Protein AF-A0A3B9MN05-F1 (afdb_monomer)

Radius of gyration: 18.75 Å; Cα contacts (8 Å, |Δi|>4): 498; chains: 1; bounding box: 54×46×53 Å

Secondary structure (DSSP, 8-state):
----------------SSHHHHHHHHHHHHHHHHHHHHHTT----HHHHHHHHHHHHHHH-TTTEEEEE--GGG-SSSS--SEEEEEEETTTTEEEEEEEEEEEEETTTTEETTSS-TTHHHHHHHHHHHHHHHTT-EEEEEEE----TTSPPPP---SSS-TT-GGGGGEEEEEHHHHHTS-GGGTTBHHHHHTT-EETTHHHH--TTS-TT--HHHHHHHHHHHTS---GGG---BSS--HHHHHHHHHHTS-SS---PPP-SPPTTSPTT--EEEEEE------

Structure (mmCIF, N/CA/C/O backbone):
data_AF-A0A3B9MN05-F1
#
_entry.id   AF-A0A3B9MN05-F1
#
loop_
_atom_site.group_PDB
_atom_site.id
_atom_site.type_symbol
_atom_site.label_atom_id
_atom_site.label_alt_id
_atom_site.label_comp_id
_atom_site.label_asym_id
_atom_site.label_entity_id
_atom_site.label_seq_id
_atom_site.pdbx_PDB_ins_code
_atom_site.Cartn_x
_atom_site.Cartn_y
_atom_site.Cartn_z
_atom_site.occupancy
_atom_site.B_iso_or_equiv
_atom_site.auth_seq_id
_atom_site.auth_comp_id
_atom_site.auth_asym_id
_atom_site.auth_atom_id
_atom_site.pdbx_PDB_model_num
ATOM 1 N N . MET A 1 1 ? -34.722 -29.926 -3.449 1.00 40.53 1 MET A N 1
ATOM 2 C CA . MET A 1 1 ? -33.592 -29.177 -2.863 1.00 40.53 1 MET A CA 1
ATOM 3 C C . MET A 1 1 ? -32.866 -28.488 -4.010 1.00 40.53 1 MET A C 1
ATOM 5 O O . MET A 1 1 ? -32.072 -29.116 -4.692 1.00 40.53 1 MET A O 1
ATOM 9 N N . GLN A 1 2 ? -33.273 -27.259 -4.329 1.00 29.80 2 GLN A N 1
ATOM 10 C CA . GLN A 1 2 ? -32.679 -26.463 -5.405 1.00 29.80 2 GLN A CA 1
ATOM 11 C C . GLN A 1 2 ? -31.396 -25.831 -4.864 1.00 29.80 2 GLN A C 1
ATOM 13 O O . GLN A 1 2 ? -31.443 -25.072 -3.898 1.00 29.80 2 GLN A O 1
ATOM 18 N N . ILE A 1 3 ? -30.258 -26.187 -5.453 1.00 34.00 3 ILE A N 1
ATOM 19 C CA . ILE A 1 3 ? -28.979 -25.536 -5.180 1.00 34.00 3 ILE A CA 1
ATOM 20 C C . ILE A 1 3 ? -29.061 -24.159 -5.839 1.00 34.00 3 ILE A C 1
ATOM 22 O O . ILE A 1 3 ? -29.002 -24.042 -7.061 1.00 34.00 3 ILE A O 1
ATOM 26 N N . LEU A 1 4 ? -29.272 -23.124 -5.027 1.00 31.23 4 LEU A N 1
ATOM 27 C CA . LEU A 1 4 ? -29.138 -21.739 -5.456 1.00 31.23 4 LEU A CA 1
ATOM 28 C C . LEU A 1 4 ? -27.656 -21.493 -5.748 1.00 31.23 4 LEU A C 1
ATOM 30 O O . LEU A 1 4 ? -26.854 -21.307 -4.837 1.00 31.23 4 LEU A O 1
ATOM 34 N N . THR A 1 5 ? -27.282 -21.511 -7.024 1.00 35.31 5 THR A N 1
ATOM 35 C CA . THR A 1 5 ? -26.003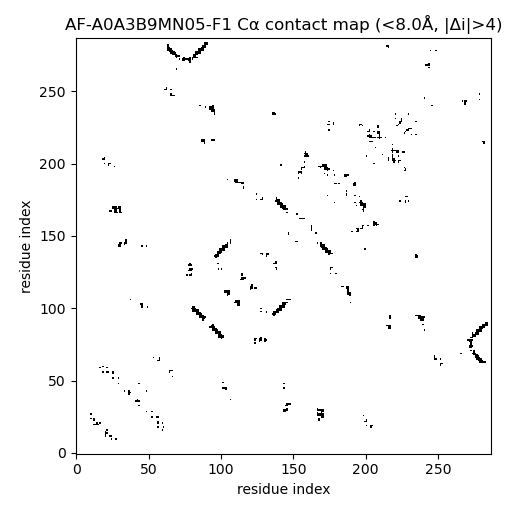 -20.970 -7.482 1.00 35.31 5 THR A CA 1
ATOM 36 C C . THR A 1 5 ? -26.069 -19.452 -7.342 1.00 35.31 5 THR A C 1
ATOM 38 O O . THR A 1 5 ? -26.521 -18.755 -8.250 1.00 35.31 5 THR A O 1
ATOM 41 N N . SER A 1 6 ? -25.679 -18.924 -6.181 1.00 31.33 6 SER A N 1
ATOM 42 C CA . SER A 1 6 ? -25.471 -17.489 -6.017 1.00 31.33 6 SER A CA 1
ATOM 43 C C . SER A 1 6 ? -24.196 -17.105 -6.763 1.00 31.33 6 SER A C 1
ATOM 45 O O . SER A 1 6 ? -23.087 -17.285 -6.261 1.00 31.33 6 SER A O 1
ATOM 47 N N . SER A 1 7 ? -24.345 -16.595 -7.981 1.00 34.72 7 SER A N 1
ATOM 48 C CA . SER A 1 7 ? -23.307 -15.797 -8.621 1.00 34.72 7 SER A CA 1
ATOM 49 C C . SER A 1 7 ? -23.055 -14.574 -7.738 1.00 34.72 7 SER A C 1
ATOM 51 O O . SER A 1 7 ? -23.890 -13.667 -7.686 1.00 34.72 7 SER A O 1
ATOM 53 N N . SER A 1 8 ? -21.940 -14.566 -7.006 1.00 36.66 8 SER A N 1
ATOM 54 C CA . SER A 1 8 ? -21.434 -13.344 -6.379 1.00 36.66 8 SER A CA 1
ATOM 55 C C . SER A 1 8 ? -21.342 -12.258 -7.453 1.00 36.66 8 SER A C 1
ATOM 57 O O . SER A 1 8 ? -20.866 -12.558 -8.550 1.00 36.66 8 SER A O 1
ATOM 59 N N . PRO A 1 9 ? -21.785 -11.019 -7.187 1.00 34.94 9 PRO A N 1
ATOM 60 C CA . PRO A 1 9 ? -21.591 -9.928 -8.122 1.00 34.94 9 PRO A CA 1
ATOM 61 C C . PRO A 1 9 ? -20.091 -9.634 -8.167 1.00 34.94 9 PRO A C 1
ATOM 63 O O . PRO A 1 9 ? -19.551 -8.927 -7.320 1.00 34.94 9 PRO A O 1
ATOM 66 N N . THR A 1 10 ? -19.390 -10.223 -9.130 1.00 43.66 10 THR A N 1
ATOM 67 C CA . THR A 1 10 ? -18.069 -9.757 -9.524 1.00 43.66 10 THR A CA 1
ATOM 68 C C . THR A 1 10 ? -18.260 -8.337 -10.033 1.00 43.66 10 THR A C 1
ATOM 70 O O . THR A 1 10 ? -18.885 -8.113 -11.070 1.00 43.66 10 THR A O 1
ATOM 73 N N . ILE A 1 11 ? -17.765 -7.356 -9.277 1.00 54.28 11 ILE A N 1
ATOM 74 C CA . ILE A 1 11 ? -17.611 -5.999 -9.792 1.00 54.28 11 ILE A CA 1
ATOM 75 C C . ILE A 1 11 ? -16.632 -6.121 -10.956 1.00 54.28 11 ILE A C 1
ATOM 77 O O . ILE A 1 11 ? -15.431 -6.293 -10.761 1.00 54.28 11 ILE A O 1
ATOM 81 N N . GLY A 1 12 ? -17.178 -6.130 -12.171 1.00 47.09 12 GLY A N 1
ATOM 82 C CA . GLY A 1 12 ? -16.436 -6.279 -13.412 1.00 47.09 12 GLY A CA 1
ATOM 83 C C . GLY A 1 12 ? -15.641 -5.019 -13.712 1.00 47.09 12 GLY A C 1
ATOM 84 O O . GLY A 1 12 ? -15.989 -4.250 -14.604 1.00 47.09 12 GLY A O 1
ATOM 85 N N . PHE A 1 13 ? -14.560 -4.787 -12.974 1.00 58.94 13 PHE A N 1
ATOM 86 C CA . PHE A 1 13 ? -13.443 -4.057 -13.548 1.00 58.94 13 PHE A CA 1
ATOM 87 C C . PHE A 1 13 ? -12.867 -4.991 -14.608 1.00 58.94 13 PHE A C 1
ATOM 89 O O . PHE A 1 13 ? -12.525 -6.115 -14.268 1.00 58.94 13 PHE A O 1
ATOM 96 N N . GLY A 1 14 ? -12.858 -4.594 -15.884 1.00 56.28 14 GLY A N 1
ATOM 97 C CA . GLY A 1 14 ? -12.333 -5.453 -16.949 1.00 56.28 14 GLY A CA 1
ATOM 98 C C . GLY A 1 14 ? -10.976 -6.035 -16.545 1.00 56.28 14 GLY A C 1
ATOM 99 O O . GLY A 1 14 ? -10.048 -5.272 -16.277 1.00 56.28 14 GLY A O 1
ATOM 100 N N . ASP A 1 15 ? -10.904 -7.362 -16.428 1.00 67.12 15 ASP A N 1
ATOM 101 C CA . ASP A 1 15 ? -9.675 -8.063 -16.076 1.00 67.12 15 ASP A CA 1
ATOM 102 C C . ASP A 1 15 ? -8.817 -8.149 -17.337 1.00 67.12 15 ASP A C 1
ATOM 104 O O . ASP A 1 15 ? -9.009 -9.007 -18.197 1.00 67.12 15 ASP A O 1
ATOM 108 N N . ASP A 1 16 ? -7.915 -7.184 -17.483 1.00 78.50 16 ASP A N 1
ATOM 109 C CA . ASP A 1 16 ? -6.911 -7.164 -18.543 1.00 78.50 16 ASP A CA 1
ATOM 110 C C . ASP A 1 16 ? -5.646 -7.953 -18.156 1.00 78.50 16 ASP A C 1
ATOM 112 O O . ASP A 1 16 ? -4.632 -7.877 -18.851 1.00 78.50 16 ASP A O 1
ATOM 116 N N . GLY A 1 17 ? -5.689 -8.699 -17.043 1.00 83.44 17 GLY A N 1
ATOM 117 C CA . GLY A 1 17 ? -4.565 -9.464 -16.518 1.00 83.44 17 GLY A CA 1
ATOM 118 C C . GLY A 1 17 ? -3.414 -8.602 -16.004 1.00 83.44 17 GLY A C 1
ATOM 119 O O . GLY A 1 17 ? -2.333 -9.129 -15.755 1.00 83.44 17 GLY A O 1
ATOM 120 N N . THR A 1 18 ? -3.591 -7.285 -15.849 1.00 91.38 18 THR A N 1
ATOM 121 C CA . THR A 1 18 ? -2.523 -6.395 -15.379 1.00 91.38 18 THR A CA 1
ATOM 122 C C . THR A 1 18 ? -2.453 -6.327 -13.854 1.00 91.38 18 THR A C 1
ATOM 124 O O . THR A 1 18 ? -3.415 -6.578 -13.123 1.00 91.38 18 THR A O 1
ATOM 127 N N . LEU A 1 19 ? -1.299 -5.912 -13.322 1.00 92.56 19 LEU A N 1
ATOM 128 C CA . LEU A 1 19 ? -1.184 -5.631 -11.888 1.00 92.56 19 LEU A CA 1
ATOM 129 C C . LEU A 1 19 ? -2.154 -4.519 -11.449 1.00 92.56 19 LEU A C 1
ATOM 131 O O . LEU A 1 19 ? -2.660 -4.532 -10.328 1.00 92.56 19 LEU A O 1
ATOM 135 N N . CYS A 1 20 ? -2.453 -3.576 -12.344 1.00 92.88 20 CYS A N 1
ATOM 136 C CA . CYS A 1 20 ? -3.416 -2.513 -12.091 1.00 92.88 20 CYS A CA 1
ATOM 137 C C . CYS A 1 20 ? -4.836 -3.054 -11.877 1.00 92.88 20 CYS A C 1
ATOM 139 O O . CYS A 1 20 ? -5.467 -2.685 -10.881 1.00 92.88 20 CYS A O 1
ATOM 141 N N . SER A 1 21 ? -5.333 -3.923 -12.772 1.00 92.56 21 SER A N 1
ATOM 142 C CA . SER A 1 21 ? -6.656 -4.549 -12.616 1.00 92.56 21 SER A CA 1
ATOM 143 C C . SER A 1 21 ? -6.713 -5.364 -11.330 1.00 92.56 21 SER A C 1
ATOM 145 O O . SER A 1 21 ? -7.634 -5.200 -10.535 1.00 92.56 21 SER A O 1
ATOM 147 N N . THR A 1 22 ? -5.658 -6.130 -11.043 1.00 95.31 22 THR A N 1
ATOM 148 C CA . THR A 1 22 ? -5.598 -6.974 -9.847 1.00 95.31 22 THR A CA 1
ATOM 149 C C . THR A 1 22 ? -5.622 -6.160 -8.554 1.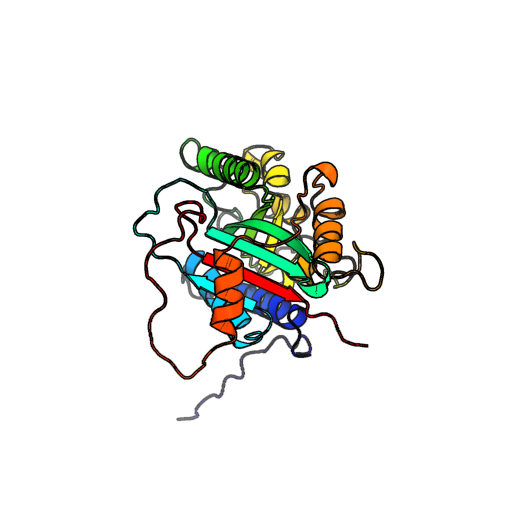00 95.31 22 THR A C 1
ATOM 151 O O . THR A 1 22 ? -6.390 -6.488 -7.654 1.00 95.31 22 THR A O 1
ATOM 154 N N . LEU A 1 23 ? -4.865 -5.062 -8.452 1.00 96.12 23 LEU A N 1
ATOM 155 C CA . LEU A 1 23 ? -4.940 -4.182 -7.279 1.00 96.12 23 LEU A CA 1
ATOM 156 C C . LEU A 1 23 ? -6.323 -3.521 -7.153 1.00 96.12 23 LEU A C 1
ATOM 158 O O . LEU A 1 23 ? -6.842 -3.375 -6.046 1.00 96.12 23 LEU A O 1
ATOM 162 N N . ARG A 1 24 ? -6.956 -3.124 -8.262 1.00 95.19 24 ARG A N 1
ATOM 163 C CA . ARG A 1 24 ? -8.324 -2.576 -8.235 1.00 95.19 24 ARG A CA 1
ATOM 164 C C . ARG A 1 24 ? -9.346 -3.599 -7.742 1.00 95.19 24 ARG A C 1
ATOM 166 O O . ARG A 1 24 ? -10.183 -3.255 -6.911 1.00 95.19 24 ARG A O 1
ATOM 173 N N . GLU A 1 25 ? -9.255 -4.838 -8.208 1.00 95.44 25 GLU A N 1
ATOM 174 C CA . GLU A 1 25 ? -10.111 -5.932 -7.751 1.00 95.44 25 GLU A CA 1
ATOM 175 C C . GLU A 1 25 ? -9.895 -6.242 -6.275 1.00 95.44 25 GLU A C 1
ATOM 177 O O . GLU A 1 25 ? -10.862 -6.268 -5.527 1.00 95.44 25 GLU A O 1
ATOM 182 N N . CYS A 1 26 ? -8.647 -6.385 -5.824 1.00 97.31 26 CYS A N 1
ATOM 183 C CA . CYS A 1 26 ? -8.340 -6.595 -4.410 1.00 97.31 26 CYS A CA 1
ATOM 184 C C . CYS A 1 26 ? -8.896 -5.459 -3.522 1.00 97.31 26 CYS A C 1
ATOM 186 O O . CYS A 1 26 ? -9.403 -5.722 -2.430 1.00 97.31 26 CYS A O 1
ATOM 188 N N . ALA A 1 27 ? -8.886 -4.205 -3.999 1.00 96.94 27 ALA A N 1
ATOM 189 C CA . ALA A 1 27 ? -9.538 -3.100 -3.294 1.00 96.94 27 ALA A CA 1
ATOM 190 C C . ALA A 1 27 ? -11.060 -3.297 -3.198 1.00 96.94 27 ALA A C 1
ATOM 192 O O . ALA A 1 27 ? -11.607 -3.224 -2.099 1.00 96.94 27 ALA A O 1
ATOM 193 N N . ALA A 1 28 ? -11.741 -3.602 -4.305 1.00 95.88 28 ALA A N 1
ATOM 194 C CA . ALA A 1 28 ? -13.186 -3.831 -4.264 1.00 95.88 28 ALA A CA 1
ATOM 195 C C . ALA A 1 28 ? -13.589 -5.077 -3.476 1.00 95.88 28 ALA A C 1
ATOM 197 O O . ALA A 1 28 ? -14.604 -5.070 -2.787 1.00 95.88 28 ALA A O 1
ATOM 198 N N . GLU A 1 29 ? -12.797 -6.138 -3.524 1.00 96.75 29 GLU A N 1
ATOM 199 C CA . GLU A 1 29 ? -13.046 -7.337 -2.732 1.00 96.75 29 GLU A CA 1
ATOM 200 C C . GLU A 1 29 ? -12.840 -7.076 -1.247 1.00 96.75 29 GLU A C 1
ATOM 202 O O . GLU A 1 29 ? -13.658 -7.511 -0.443 1.00 96.75 29 GLU A O 1
ATOM 207 N N . THR A 1 30 ? -11.813 -6.304 -0.880 1.00 97.81 30 THR A N 1
ATOM 208 C CA . THR A 1 30 ? -11.636 -5.831 0.498 1.00 97.81 30 THR A CA 1
ATOM 209 C C . THR A 1 30 ? -12.862 -5.044 0.953 1.00 97.81 30 THR A C 1
ATOM 211 O O . THR A 1 30 ? -13.385 -5.283 2.040 1.00 97.81 30 THR A O 1
ATOM 214 N N . TRP A 1 31 ? -13.365 -4.146 0.108 1.00 96.00 31 TRP A N 1
ATOM 215 C CA . TRP A 1 31 ? -14.570 -3.382 0.398 1.00 96.00 31 TRP A CA 1
ATOM 216 C C . TRP A 1 31 ? -15.792 -4.284 0.641 1.00 96.00 31 TRP A C 1
ATOM 218 O O . TRP A 1 31 ? -16.447 -4.167 1.678 1.00 96.00 31 TRP A O 1
ATOM 228 N N . ILE A 1 32 ? -16.077 -5.213 -0.279 1.00 95.75 32 ILE A N 1
ATOM 229 C CA . ILE A 1 32 ? -17.212 -6.150 -0.192 1.00 95.75 32 ILE A CA 1
ATOM 230 C C . ILE A 1 32 ? -17.077 -7.075 1.023 1.00 95.75 32 ILE A C 1
ATOM 232 O O . ILE A 1 32 ? -18.068 -7.375 1.696 1.00 95.75 32 ILE A O 1
ATOM 236 N N . LEU A 1 33 ? -15.858 -7.531 1.316 1.00 96.81 33 LEU A N 1
ATOM 237 C CA . LEU A 1 33 ? -15.552 -8.360 2.477 1.00 96.81 33 LEU A CA 1
ATOM 238 C C . LEU A 1 33 ? -15.900 -7.619 3.764 1.00 96.81 33 LEU A C 1
ATOM 240 O O . LEU A 1 33 ? -16.611 -8.166 4.604 1.00 96.81 33 LEU A O 1
ATOM 244 N N . LEU A 1 34 ? -15.436 -6.376 3.908 1.00 95.75 34 LEU A N 1
ATOM 245 C CA . LEU A 1 34 ? -15.694 -5.571 5.099 1.00 95.75 34 LEU A CA 1
ATOM 246 C C . LEU A 1 34 ? -17.172 -5.192 5.232 1.00 95.75 34 LEU A C 1
ATOM 248 O O . LEU A 1 34 ? -17.704 -5.240 6.342 1.00 95.75 34 LEU A O 1
ATOM 252 N N . GLU A 1 35 ? -17.855 -4.888 4.126 1.00 94.88 35 GLU A N 1
ATOM 253 C CA . GLU A 1 35 ? -19.308 -4.691 4.106 1.00 94.88 35 GLU A CA 1
ATOM 254 C C . GLU A 1 35 ? -20.045 -5.923 4.629 1.00 94.88 35 GLU A C 1
ATOM 256 O O . GLU A 1 35 ? -20.861 -5.850 5.552 1.00 94.88 35 GLU A O 1
ATOM 261 N N . THR A 1 36 ? -19.751 -7.070 4.020 1.00 95.38 36 THR A N 1
ATOM 262 C CA . THR A 1 36 ? -20.435 -8.326 4.304 1.00 95.38 36 THR A CA 1
ATOM 263 C C . THR A 1 36 ? -20.185 -8.748 5.740 1.00 95.38 36 THR A C 1
ATOM 265 O O . THR A 1 36 ? -21.142 -9.063 6.444 1.00 95.38 36 THR A O 1
ATOM 268 N N . ALA A 1 37 ? -18.928 -8.695 6.184 1.00 94.75 37 ALA A N 1
ATOM 269 C CA . ALA A 1 37 ? -18.525 -9.009 7.546 1.00 94.75 37 ALA A CA 1
ATOM 270 C C . ALA A 1 37 ? -19.239 -8.114 8.569 1.00 94.75 37 ALA A C 1
ATOM 272 O O . ALA A 1 37 ? -19.820 -8.628 9.522 1.00 94.75 37 ALA A O 1
ATOM 273 N N . THR A 1 38 ? -19.300 -6.802 8.314 1.00 92.75 38 THR A N 1
ATOM 274 C CA . THR A 1 38 ? -20.045 -5.850 9.156 1.00 92.75 38 THR A CA 1
ATOM 275 C C . THR A 1 38 ? -21.524 -6.230 9.247 1.00 92.75 38 THR A C 1
ATOM 277 O O . THR A 1 38 ? -22.076 -6.302 10.342 1.00 92.75 38 THR A O 1
ATOM 280 N N . ARG A 1 39 ? -22.170 -6.532 8.112 1.00 92.88 39 ARG A N 1
ATOM 281 C CA . ARG A 1 39 ? -23.598 -6.890 8.058 1.00 92.88 39 ARG A CA 1
ATOM 282 C C . ARG A 1 39 ? -23.936 -8.158 8.847 1.00 92.88 39 ARG A C 1
ATOM 284 O O . ARG A 1 39 ? -25.045 -8.261 9.361 1.00 92.88 39 ARG A O 1
ATOM 291 N N . ILE A 1 40 ? -23.011 -9.115 8.926 1.00 95.62 40 ILE A N 1
ATOM 292 C CA . ILE A 1 40 ? -23.211 -10.392 9.634 1.00 95.62 40 ILE A CA 1
ATOM 293 C C . ILE A 1 40 ? -22.550 -10.433 11.020 1.00 95.62 40 ILE A C 1
ATOM 295 O O . ILE A 1 40 ? -22.561 -11.479 11.662 1.00 95.62 40 ILE A O 1
ATOM 299 N N . GLY A 1 41 ? -21.977 -9.319 11.489 1.00 92.88 41 GLY A N 1
ATOM 300 C CA . GLY A 1 41 ? -21.367 -9.217 12.817 1.00 92.88 41 GLY A CA 1
ATOM 301 C C . GLY A 1 41 ? -20.031 -9.955 12.977 1.00 92.88 41 GLY A C 1
ATOM 302 O O . GLY A 1 41 ? -19.697 -10.365 14.085 1.00 92.88 41 GLY A O 1
ATOM 303 N N . ILE A 1 42 ? -19.267 -10.141 11.895 1.00 94.25 42 ILE A N 1
ATOM 304 C CA . ILE A 1 42 ? -17.920 -10.730 11.932 1.00 94.25 42 ILE A CA 1
ATOM 305 C C . ILE A 1 42 ? -16.861 -9.624 11.888 1.00 94.25 42 ILE A C 1
ATOM 307 O O . ILE A 1 42 ? -16.865 -8.773 11.000 1.00 94.25 42 ILE A O 1
ATOM 311 N N . ASP A 1 43 ? -15.900 -9.676 12.812 1.00 90.75 43 ASP A N 1
ATOM 312 C CA . ASP A 1 43 ? -14.762 -8.755 12.846 1.00 90.75 43 ASP A CA 1
ATOM 313 C C . ASP A 1 43 ? -13.552 -9.339 12.093 1.00 90.75 43 ASP A C 1
ATOM 315 O O . ASP A 1 43 ? -12.753 -10.092 12.647 1.00 90.75 43 ASP A O 1
ATOM 319 N N . VAL A 1 44 ? -13.411 -9.015 10.802 1.00 94.50 44 VAL A N 1
ATOM 320 C CA . VAL A 1 44 ? -12.263 -9.462 9.983 1.00 94.50 44 VAL A CA 1
ATOM 321 C C . VAL A 1 44 ? -11.005 -8.672 10.352 1.00 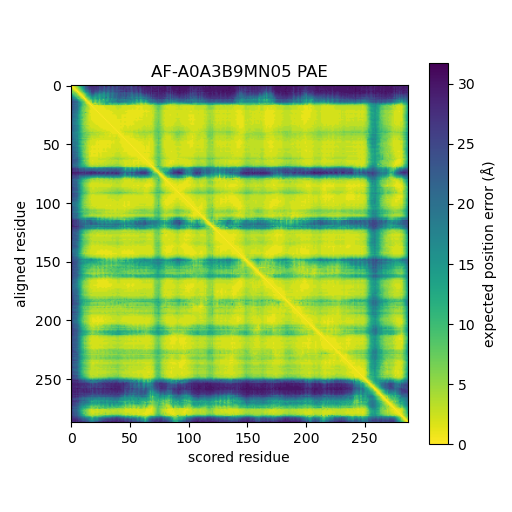94.50 44 VAL A C 1
ATOM 323 O O . VAL A 1 44 ? -10.997 -7.445 10.257 1.00 94.50 44 VAL A O 1
ATOM 326 N N . GLY A 1 45 ? -9.924 -9.344 10.750 1.00 92.94 45 GLY A N 1
ATOM 327 C CA . GLY A 1 45 ? -8.678 -8.691 11.169 1.00 92.94 45 GLY A CA 1
ATOM 328 C C . GLY A 1 45 ? -7.905 -7.995 10.036 1.00 92.94 45 GLY A C 1
ATOM 329 O O . GLY A 1 45 ? -7.987 -8.390 8.875 1.00 92.94 45 GLY A O 1
ATOM 330 N N . GLU A 1 46 ? -7.099 -6.985 10.392 1.00 92.88 46 GLU A N 1
ATOM 331 C CA . GLU A 1 46 ? -6.182 -6.269 9.477 1.00 92.88 46 GLU A CA 1
ATOM 332 C C . GLU A 1 46 ? -5.216 -7.230 8.761 1.00 92.88 46 GLU A C 1
ATOM 334 O O . GLU A 1 46 ? -4.992 -7.128 7.554 1.00 92.88 46 GLU A O 1
ATOM 339 N N . GLU A 1 47 ? -4.689 -8.206 9.499 1.00 91.62 47 GLU A N 1
ATOM 340 C CA . GLU A 1 47 ? -3.778 -9.232 8.984 1.00 91.62 47 GLU A CA 1
ATOM 341 C C . GLU A 1 47 ? -4.460 -10.137 7.959 1.00 91.62 47 GLU A C 1
ATOM 343 O O . GLU A 1 47 ? -3.883 -10.424 6.917 1.00 91.62 47 GLU A O 1
ATOM 348 N N . THR A 1 48 ? -5.714 -10.525 8.208 1.00 95.06 48 THR A N 1
ATOM 349 C CA . THR A 1 48 ? -6.494 -11.365 7.292 1.00 95.06 48 THR A CA 1
ATOM 350 C C . THR A 1 48 ? -6.726 -10.668 5.957 1.00 95.06 48 THR A C 1
ATOM 352 O O . THR A 1 48 ? -6.517 -11.274 4.911 1.00 95.06 48 THR A O 1
ATOM 355 N N . VAL A 1 49 ? -7.122 -9.391 5.974 1.00 96.94 49 VAL A N 1
ATOM 356 C CA . VAL A 1 49 ? -7.293 -8.608 4.736 1.00 96.94 49 VAL A CA 1
ATOM 357 C C . VAL A 1 49 ? -5.973 -8.524 3.969 1.00 96.94 49 VAL A C 1
ATOM 359 O O . VAL A 1 49 ? -5.944 -8.703 2.752 1.00 96.94 49 VAL A O 1
ATOM 362 N N . THR A 1 50 ? -4.872 -8.306 4.690 1.00 95.19 50 THR A N 1
ATOM 363 C CA . THR A 1 50 ? -3.528 -8.239 4.105 1.00 95.19 50 THR A CA 1
ATOM 364 C C . THR A 1 50 ? -3.145 -9.573 3.459 1.00 95.19 50 THR A C 1
ATOM 366 O O . THR A 1 50 ? -2.755 -9.587 2.295 1.00 95.19 50 THR A O 1
ATOM 369 N N . ASP A 1 51 ? -3.329 -10.697 4.156 1.00 94.44 51 ASP A N 1
ATOM 370 C CA . ASP A 1 51 ? -3.043 -12.042 3.641 1.00 94.44 51 ASP A CA 1
ATOM 371 C C . ASP A 1 51 ? -3.840 -12.355 2.368 1.00 94.44 51 ASP A C 1
ATOM 373 O O . ASP A 1 51 ? -3.259 -12.795 1.375 1.00 94.44 51 ASP A O 1
ATOM 377 N N . LEU A 1 52 ? -5.149 -12.081 2.362 1.00 96.62 52 LEU A N 1
ATOM 378 C CA . LEU A 1 52 ? -6.010 -12.314 1.196 1.00 96.62 52 LEU A CA 1
ATOM 379 C C . LEU A 1 52 ? -5.532 -11.525 -0.028 1.00 96.62 52 LEU A C 1
ATOM 381 O O . LEU A 1 52 ? -5.423 -12.073 -1.128 1.00 96.62 52 LEU A O 1
ATOM 385 N N . ASN A 1 53 ? -5.196 -10.253 0.180 1.00 97.44 53 ASN A N 1
ATOM 386 C CA . ASN A 1 53 ? -4.687 -9.377 -0.863 1.00 97.44 53 ASN A CA 1
ATOM 387 C C . ASN A 1 53 ? -3.341 -9.864 -1.414 1.00 97.44 53 ASN A C 1
ATOM 389 O O . ASN A 1 53 ? -3.196 -10.033 -2.625 1.00 97.44 53 ASN A O 1
ATOM 393 N N . LEU A 1 54 ? -2.365 -10.132 -0.543 1.00 94.50 54 LEU A N 1
ATOM 394 C CA . LEU A 1 54 ? -1.026 -10.559 -0.950 1.00 94.50 54 LEU A CA 1
ATOM 395 C C . LEU A 1 54 ? -1.060 -11.903 -1.694 1.00 94.50 54 LEU A C 1
ATOM 397 O O . LEU A 1 54 ? -0.464 -12.020 -2.766 1.00 94.50 54 LEU A O 1
ATOM 401 N N . VAL A 1 55 ? -1.809 -12.890 -1.189 1.00 93.06 55 VAL A N 1
ATOM 402 C CA . VAL A 1 55 ? -1.967 -14.196 -1.851 1.00 93.06 55 VAL A CA 1
ATOM 403 C C . VAL A 1 55 ? -2.526 -14.028 -3.261 1.00 93.06 55 VAL A C 1
ATOM 405 O O . VAL A 1 55 ? -1.981 -14.596 -4.209 1.00 93.06 55 VAL A O 1
ATOM 408 N N . ARG A 1 56 ? -3.576 -13.217 -3.427 1.00 95.00 56 ARG A N 1
ATOM 409 C CA . ARG A 1 56 ? -4.190 -12.998 -4.740 1.00 95.00 56 ARG A CA 1
ATOM 410 C C . ARG A 1 56 ? -3.250 -12.299 -5.715 1.00 95.00 56 ARG A C 1
ATOM 412 O O . ARG A 1 56 ? -3.167 -12.712 -6.872 1.00 95.00 56 ARG A O 1
ATOM 419 N N . ILE A 1 57 ? -2.539 -11.268 -5.260 1.00 95.12 57 ILE A N 1
ATOM 420 C CA . ILE A 1 57 ? -1.593 -10.536 -6.107 1.00 95.12 57 ILE A CA 1
ATOM 421 C C . ILE A 1 57 ? -0.478 -11.477 -6.582 1.00 95.12 57 ILE A C 1
ATOM 423 O O . ILE A 1 57 ? -0.220 -11.540 -7.782 1.00 95.12 57 ILE A O 1
ATOM 427 N N . GLN A 1 58 ? 0.134 -12.252 -5.680 1.00 92.06 58 GLN A N 1
ATOM 428 C CA . GLN A 1 58 ? 1.184 -13.216 -6.036 1.00 92.06 58 GLN A CA 1
ATOM 429 C C . GLN A 1 58 ? 0.680 -14.295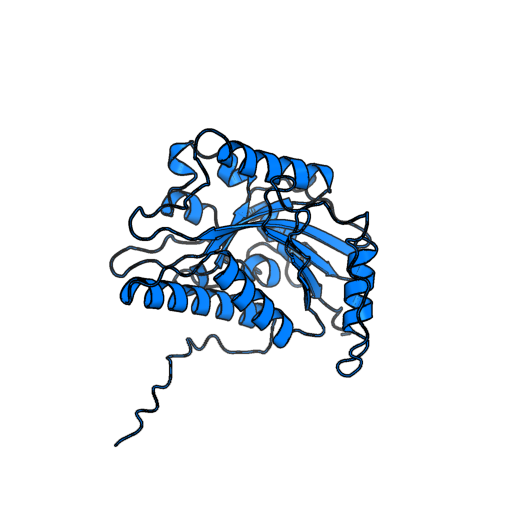 -6.999 1.00 92.06 58 GLN A C 1
ATOM 431 O O . GLN A 1 58 ? 1.378 -14.642 -7.948 1.00 92.06 58 GLN A O 1
ATOM 436 N N . ALA A 1 59 ? -0.520 -14.831 -6.758 1.00 91.94 59 ALA A N 1
ATOM 437 C CA . ALA A 1 59 ? -1.092 -15.892 -7.583 1.00 91.94 59 ALA A CA 1
ATOM 438 C C . ALA A 1 59 ? -1.347 -15.440 -9.028 1.00 91.94 59 ALA A C 1
ATOM 440 O O . ALA A 1 59 ? -1.215 -16.239 -9.952 1.00 91.94 59 ALA A O 1
ATOM 441 N N . ARG A 1 60 ? -1.701 -14.165 -9.231 1.00 93.44 60 ARG A N 1
ATOM 442 C CA . ARG A 1 60 ? -1.973 -13.602 -10.562 1.00 93.44 60 ARG A CA 1
ATOM 443 C C . ARG A 1 60 ? -0.748 -13.034 -11.264 1.00 93.44 60 ARG A C 1
ATOM 445 O O . ARG A 1 60 ? -0.714 -13.030 -12.488 1.00 93.44 60 ARG A O 1
ATOM 452 N N . HIS A 1 61 ? 0.251 -12.594 -10.504 1.00 92.44 61 HIS A N 1
ATOM 453 C CA . HIS A 1 61 ? 1.468 -11.971 -11.030 1.00 92.44 61 HIS A CA 1
ATOM 454 C C . HIS A 1 61 ? 2.729 -12.718 -10.582 1.00 92.44 61 HIS A C 1
ATOM 456 O O . HIS A 1 61 ? 3.636 -12.086 -10.048 1.00 92.44 61 HIS A O 1
ATOM 462 N N . PRO A 1 62 ? 2.843 -14.046 -10.779 1.00 90.31 62 PRO A N 1
ATOM 463 C CA . PRO A 1 62 ? 3.945 -14.825 -10.210 1.00 90.31 62 PRO A CA 1
ATOM 464 C C . PRO A 1 62 ? 5.326 -14.451 -10.769 1.00 90.31 62 PRO A C 1
ATOM 466 O O . PRO A 1 62 ? 6.340 -14.733 -10.137 1.00 90.31 62 PRO A O 1
ATOM 469 N N . ASN A 1 63 ? 5.365 -13.814 -11.943 1.00 89.25 63 ASN A N 1
ATOM 470 C CA . ASN A 1 63 ? 6.602 -13.399 -12.607 1.00 89.25 63 ASN A CA 1
ATOM 471 C C . ASN A 1 63 ? 7.016 -11.955 -12.285 1.00 89.25 63 ASN A C 1
ATOM 473 O O . ASN A 1 63 ? 8.193 -11.619 -12.428 1.00 89.25 63 ASN A O 1
ATOM 477 N N . ASP A 1 64 ? 6.062 -11.124 -11.861 1.00 90.62 64 ASP A N 1
ATOM 478 C CA . ASP A 1 64 ? 6.247 -9.682 -11.654 1.00 90.62 64 ASP A CA 1
ATOM 479 C C . ASP A 1 64 ? 6.120 -9.278 -10.183 1.00 90.62 64 ASP A C 1
ATOM 481 O O . ASP A 1 64 ? 6.575 -8.204 -9.787 1.00 90.62 64 ASP A O 1
ATOM 485 N N . VAL A 1 65 ? 5.506 -10.128 -9.359 1.00 93.19 65 VAL A N 1
ATOM 486 C CA . VAL A 1 65 ? 5.355 -9.930 -7.925 1.00 93.19 65 VAL A CA 1
ATOM 487 C C . VAL A 1 65 ? 5.957 -11.113 -7.176 1.00 93.19 65 VAL A C 1
ATOM 489 O O . VAL A 1 65 ? 5.700 -12.264 -7.513 1.00 93.19 65 VAL A O 1
ATOM 492 N N . PHE A 1 66 ? 6.753 -10.817 -6.148 1.00 92.31 66 PHE A N 1
ATOM 493 C CA . PHE A 1 66 ? 7.361 -11.803 -5.256 1.00 92.31 66 PHE A CA 1
ATOM 494 C C . PHE A 1 66 ? 7.035 -11.455 -3.808 1.00 92.31 66 PHE A C 1
ATOM 496 O O . PHE A 1 66 ? 7.347 -10.356 -3.345 1.00 92.31 66 PHE A O 1
ATOM 503 N N . ILE A 1 67 ? 6.440 -12.395 -3.079 1.00 90.38 67 ILE A N 1
ATOM 504 C CA . ILE A 1 67 ? 6.011 -12.203 -1.695 1.00 90.38 67 ILE A CA 1
ATOM 505 C C . ILE A 1 67 ? 6.644 -13.260 -0.806 1.00 90.38 67 ILE A C 1
ATOM 507 O O . ILE A 1 67 ? 6.618 -14.452 -1.105 1.00 90.38 67 ILE A O 1
ATOM 511 N N . ARG A 1 68 ? 7.188 -12.817 0.327 1.00 87.44 68 ARG A N 1
ATOM 512 C CA . ARG A 1 68 ? 7.672 -13.699 1.388 1.00 87.44 68 ARG A CA 1
ATOM 513 C C . ARG A 1 68 ? 7.124 -13.242 2.731 1.00 87.44 68 ARG A C 1
ATOM 515 O O . ARG A 1 68 ? 7.270 -12.075 3.089 1.00 87.44 68 ARG A O 1
ATOM 522 N N . LYS A 1 69 ? 6.522 -14.181 3.464 1.00 84.81 69 LYS A N 1
ATOM 523 C CA . LYS A 1 69 ? 6.147 -14.029 4.873 1.00 84.81 69 LYS A CA 1
ATOM 524 C C . LYS A 1 69 ? 7.334 -14.436 5.746 1.00 84.81 69 LYS A C 1
ATOM 526 O O . LYS A 1 69 ? 7.986 -15.440 5.461 1.00 84.81 69 LYS A O 1
ATOM 531 N N . PHE A 1 70 ? 7.617 -13.659 6.779 1.00 75.38 70 PHE A N 1
ATOM 532 C CA . PHE A 1 70 ? 8.652 -13.942 7.768 1.00 75.38 70 PHE A CA 1
ATOM 533 C C . PHE A 1 70 ? 7.999 -14.299 9.104 1.00 75.38 70 PHE A C 1
ATOM 535 O O . PHE A 1 70 ? 6.917 -13.816 9.439 1.00 75.38 70 PHE A O 1
ATOM 542 N N . ASN A 1 71 ? 8.636 -15.197 9.856 1.00 60.78 71 ASN A N 1
ATOM 543 C CA . ASN A 1 71 ? 8.092 -15.674 11.121 1.00 60.78 71 ASN A CA 1
ATOM 544 C C . ASN A 1 71 ? 8.194 -14.580 12.191 1.00 60.78 71 ASN A C 1
ATOM 546 O O . ASN A 1 71 ? 9.252 -13.992 12.405 1.00 60.78 71 ASN A O 1
ATOM 550 N N . ARG A 1 72 ? 7.096 -14.378 12.927 1.00 54.28 72 ARG A N 1
ATOM 551 C CA . ARG A 1 72 ? 6.931 -13.377 13.999 1.00 54.28 72 ARG A CA 1
ATOM 552 C C . ARG A 1 72 ? 7.842 -13.567 15.215 1.00 54.28 72 ARG A C 1
ATOM 554 O O . ARG A 1 72 ? 7.698 -12.860 16.201 1.00 54.28 72 ARG A O 1
ATOM 561 N N . VAL A 1 73 ? 8.757 -14.536 15.204 1.00 46.28 73 VAL A N 1
ATOM 562 C CA . VAL A 1 73 ? 9.484 -14.981 16.409 1.00 46.28 73 VAL A CA 1
ATOM 563 C C . VAL A 1 73 ? 10.467 -13.913 16.933 1.00 46.28 73 VAL A C 1
ATOM 565 O O . VAL A 1 73 ? 10.941 -14.013 18.057 1.00 46.28 73 VAL A O 1
ATOM 568 N N . VAL A 1 74 ? 10.681 -12.820 16.188 1.00 43.75 74 VAL A N 1
ATOM 569 C CA . VAL A 1 74 ? 11.430 -11.626 16.636 1.00 43.75 74 VAL A CA 1
ATOM 570 C C . VAL A 1 74 ? 10.528 -10.371 16.755 1.00 43.75 74 VAL A C 1
ATOM 572 O O . VAL A 1 74 ? 10.990 -9.278 17.083 1.00 43.75 74 VAL A O 1
ATOM 575 N N . GLU A 1 75 ? 9.217 -10.482 16.499 1.00 42.47 75 GLU A N 1
ATOM 576 C CA . GLU A 1 75 ? 8.289 -9.343 16.449 1.00 42.47 75 GLU A CA 1
ATOM 577 C C . GLU A 1 75 ? 7.813 -8.885 17.831 1.00 42.47 75 GLU A C 1
ATOM 579 O O . GLU A 1 75 ? 6.868 -9.407 18.419 1.00 42.47 75 GLU A O 1
ATOM 584 N N . GLY A 1 76 ? 8.411 -7.791 18.293 1.00 44.00 76 GLY A N 1
ATOM 585 C CA . GLY A 1 76 ? 7.801 -6.899 19.268 1.00 44.00 76 GLY A CA 1
ATOM 586 C C . GLY A 1 76 ? 8.342 -5.481 19.118 1.00 44.00 76 GLY A C 1
ATOM 587 O O . GLY A 1 76 ? 9.384 -5.172 19.671 1.00 44.00 76 GLY A O 1
ATOM 588 N N . ASN A 1 77 ? 7.609 -4.603 18.426 1.00 55.22 77 ASN A N 1
ATOM 589 C CA . ASN A 1 77 ? 7.791 -3.140 18.449 1.00 55.22 77 ASN A CA 1
ATOM 590 C C . ASN A 1 77 ? 9.107 -2.550 17.881 1.00 55.22 77 ASN A C 1
ATOM 592 O O . ASN A 1 77 ? 9.612 -1.594 18.465 1.00 55.22 77 ASN A O 1
ATOM 596 N N . HIS A 1 78 ? 9.640 -3.020 16.748 1.00 62.06 78 HIS A N 1
ATOM 597 C CA . HIS A 1 78 ? 10.867 -2.419 16.182 1.00 62.06 78 HIS A CA 1
ATOM 598 C C . HIS A 1 78 ? 10.619 -1.506 14.971 1.00 62.06 78 HIS A C 1
ATOM 600 O O . HIS A 1 78 ? 11.101 -0.379 14.961 1.00 62.06 78 HIS A O 1
ATOM 606 N N . THR A 1 79 ? 9.820 -1.938 13.992 1.00 67.69 79 THR A N 1
ATOM 607 C CA . THR A 1 79 ? 9.628 -1.200 12.725 1.00 67.69 79 THR A CA 1
ATOM 608 C C . THR A 1 79 ? 8.356 -0.358 12.710 1.00 67.69 79 THR A C 1
ATOM 610 O O . THR A 1 79 ? 8.337 0.718 12.129 1.00 67.69 79 THR A O 1
ATOM 613 N N . GLY A 1 80 ? 7.274 -0.835 13.339 1.00 76.06 80 GLY A N 1
ATOM 614 C CA . GLY A 1 80 ? 5.950 -0.217 13.214 1.00 76.06 80 GLY A CA 1
ATOM 615 C C . GLY A 1 80 ? 5.362 -0.312 11.800 1.00 76.06 80 GLY A C 1
ATOM 616 O O . GLY A 1 80 ? 4.553 0.539 11.446 1.00 76.06 80 GLY A O 1
ATOM 617 N N . ALA A 1 81 ? 5.790 -1.296 10.999 1.00 84.44 81 ALA A N 1
ATOM 618 C CA . ALA A 1 81 ? 5.262 -1.601 9.671 1.00 84.44 81 ALA A CA 1
ATOM 619 C C . ALA A 1 81 ? 4.791 -3.060 9.618 1.00 84.44 81 ALA A C 1
ATOM 621 O O . ALA A 1 81 ? 5.458 -3.939 10.159 1.00 84.44 81 ALA A O 1
ATOM 622 N N . ASP A 1 82 ? 3.690 -3.324 8.917 1.00 87.69 82 ASP A N 1
ATOM 623 C CA . ASP A 1 82 ? 3.188 -4.686 8.706 1.00 87.69 82 ASP A CA 1
ATOM 624 C C . ASP A 1 82 ? 3.881 -5.346 7.502 1.00 87.69 82 ASP A C 1
ATOM 626 O O . ASP A 1 82 ? 4.151 -6.547 7.508 1.00 87.69 82 ASP A O 1
ATOM 630 N N . TRP A 1 83 ? 4.232 -4.569 6.469 1.00 91.06 83 TRP A N 1
ATOM 631 C CA . TRP A 1 83 ? 5.051 -5.065 5.364 1.00 91.06 83 TRP A CA 1
ATOM 632 C C . TRP A 1 83 ? 5.992 -4.024 4.771 1.00 91.06 83 TRP A C 1
ATOM 634 O O . TRP A 1 83 ? 5.856 -2.811 4.943 1.00 91.06 83 TRP A O 1
ATOM 644 N N . MET A 1 84 ? 6.960 -4.536 4.023 1.00 93.38 84 MET A N 1
ATOM 645 C CA . MET A 1 84 ? 7.818 -3.774 3.134 1.00 93.38 84 MET A CA 1
ATOM 646 C C . MET A 1 84 ? 7.393 -3.991 1.688 1.00 93.38 84 MET A C 1
ATOM 648 O O . MET A 1 84 ? 7.160 -5.129 1.281 1.00 93.38 84 MET A O 1
ATOM 652 N N . TRP A 1 85 ? 7.357 -2.919 0.901 1.00 96.69 85 TRP A N 1
ATOM 653 C CA . TRP A 1 85 ? 7.033 -2.985 -0.519 1.00 96.69 85 TRP A CA 1
ATOM 654 C C . TRP A 1 85 ? 8.143 -2.365 -1.366 1.00 96.69 85 TRP A C 1
ATOM 656 O O . TRP A 1 85 ? 8.340 -1.151 -1.359 1.00 96.69 85 TRP A O 1
ATOM 666 N N . TRP A 1 86 ? 8.863 -3.204 -2.104 1.00 97.31 86 TRP A N 1
ATOM 667 C CA . TRP A 1 86 ? 9.817 -2.778 -3.121 1.00 97.31 86 TRP A CA 1
ATOM 668 C C . TRP A 1 86 ? 9.121 -2.617 -4.466 1.00 97.31 86 TRP A C 1
ATOM 670 O O . TRP A 1 86 ? 8.476 -3.549 -4.942 1.00 97.31 86 TRP A O 1
ATOM 680 N N . LEU A 1 87 ? 9.292 -1.456 -5.091 1.00 97.38 87 LEU A N 1
ATOM 681 C CA . LEU A 1 87 ? 8.890 -1.197 -6.472 1.00 97.38 87 LEU A CA 1
ATOM 682 C C . LEU A 1 87 ? 10.157 -1.023 -7.303 1.00 97.38 87 LEU A C 1
ATOM 684 O O . LEU A 1 87 ? 11.030 -0.239 -6.920 1.00 97.38 87 LEU A O 1
ATOM 688 N N . GLY A 1 88 ? 10.267 -1.747 -8.415 1.00 96.06 88 GLY A N 1
ATOM 689 C CA . GLY A 1 88 ? 11.499 -1.780 -9.191 1.00 96.06 88 GLY A CA 1
ATOM 690 C C . GLY A 1 88 ? 11.325 -1.894 -10.693 1.00 96.06 88 GLY A C 1
ATOM 691 O O . GLY A 1 88 ? 10.374 -2.486 -11.198 1.00 96.06 88 GLY A O 1
ATOM 692 N N . VAL A 1 89 ? 12.313 -1.370 -11.408 1.00 95.12 89 VAL A N 1
ATOM 693 C CA . VAL A 1 89 ? 12.480 -1.535 -12.853 1.00 95.12 89 VAL A CA 1
ATOM 694 C C . VAL A 1 89 ? 13.894 -2.078 -13.072 1.00 95.12 89 VAL A C 1
ATOM 696 O O . VAL A 1 89 ? 14.850 -1.301 -13.153 1.00 95.12 89 VAL A O 1
ATOM 699 N N . PRO A 1 90 ? 14.074 -3.416 -13.108 1.00 91.56 90 PRO A N 1
ATOM 700 C CA . PRO A 1 90 ? 15.403 -4.028 -13.144 1.00 91.56 90 PRO A CA 1
ATOM 701 C C . PRO A 1 90 ? 16.269 -3.558 -14.318 1.00 91.56 90 PRO A C 1
ATOM 703 O O . PRO A 1 90 ? 17.474 -3.397 -14.161 1.00 91.56 90 PRO A O 1
ATOM 706 N N . SER A 1 91 ? 15.658 -3.309 -15.479 1.00 90.38 91 SER A N 1
ATOM 707 C CA . SER A 1 91 ? 16.348 -2.875 -16.700 1.00 90.38 91 SER A CA 1
ATOM 708 C C . SER A 1 91 ? 16.971 -1.482 -16.598 1.00 90.38 91 SER A C 1
ATOM 710 O O . SER A 1 91 ? 17.989 -1.234 -17.236 1.00 90.38 91 SER A O 1
ATOM 712 N N . SER A 1 92 ? 16.373 -0.577 -15.819 1.00 91.88 92 SER A N 1
ATOM 713 C CA . SER A 1 92 ? 16.871 0.788 -15.616 1.00 91.88 92 SER A CA 1
ATOM 714 C C . SER A 1 92 ? 17.588 0.969 -14.278 1.00 91.88 92 SER A C 1
ATOM 716 O O . SER A 1 92 ? 18.071 2.062 -13.992 1.00 91.88 92 SER A O 1
ATOM 718 N N . GLY A 1 93 ? 17.660 -0.084 -13.454 1.00 94.31 93 GLY A N 1
ATOM 719 C CA . GLY A 1 93 ? 18.277 -0.024 -12.131 1.00 94.31 93 GLY A CA 1
ATOM 720 C C . GLY A 1 93 ? 17.555 0.926 -11.177 1.00 94.31 93 GLY A C 1
ATOM 721 O O . GLY A 1 93 ? 18.188 1.487 -10.298 1.00 94.31 93 GLY A O 1
ATOM 722 N N . LYS A 1 94 ? 16.248 1.159 -11.337 1.00 96.31 94 LYS A N 1
ATOM 723 C CA . LYS A 1 94 ? 15.492 2.037 -10.431 1.00 96.31 94 LYS A CA 1
ATOM 724 C C . LYS A 1 94 ? 14.727 1.221 -9.407 1.00 96.31 94 LYS A C 1
ATOM 726 O O . LYS A 1 94 ? 13.952 0.345 -9.787 1.00 96.31 94 LYS A O 1
ATOM 731 N N . TRP A 1 95 ? 14.897 1.551 -8.130 1.00 97.62 95 TRP A N 1
ATOM 732 C CA . TRP A 1 95 ? 14.203 0.894 -7.025 1.00 97.62 95 TRP A CA 1
ATOM 733 C C . TRP A 1 95 ? 13.812 1.890 -5.944 1.00 97.62 95 TRP A C 1
ATOM 735 O O . TRP A 1 95 ? 14.621 2.717 -5.538 1.00 97.62 95 TRP A O 1
ATOM 745 N N . ILE A 1 96 ? 12.595 1.775 -5.425 1.00 97.81 96 ILE A N 1
ATOM 746 C CA . ILE A 1 96 ? 12.166 2.476 -4.211 1.00 97.81 96 ILE A CA 1
ATOM 747 C C . ILE A 1 96 ? 11.569 1.476 -3.224 1.00 97.81 96 ILE A C 1
ATOM 749 O O . ILE A 1 96 ? 11.029 0.440 -3.617 1.00 97.81 96 ILE A O 1
ATOM 753 N N . CYS A 1 97 ? 11.664 1.800 -1.938 1.00 97.25 97 CYS A N 1
ATOM 754 C CA . CYS A 1 97 ? 11.160 0.969 -0.854 1.00 97.25 97 CYS A CA 1
ATOM 755 C C . CYS A 1 97 ? 10.110 1.728 -0.046 1.00 97.25 97 CYS A C 1
ATOM 757 O O . CYS A 1 97 ? 10.323 2.880 0.332 1.00 97.25 97 CYS A O 1
ATOM 759 N N . LEU A 1 98 ? 8.989 1.075 0.245 1.00 97.19 98 LEU A N 1
ATOM 760 C CA . LEU A 1 98 ? 7.953 1.565 1.146 1.00 97.19 98 LEU A CA 1
ATOM 761 C C . LEU A 1 98 ? 7.933 0.714 2.420 1.00 97.19 98 LEU A C 1
ATOM 763 O O . LEU A 1 98 ? 8.021 -0.515 2.361 1.00 97.19 98 LEU A O 1
ATOM 767 N N . ARG A 1 99 ? 7.746 1.365 3.567 1.00 94.94 99 ARG A N 1
ATOM 768 C CA . ARG A 1 99 ? 7.354 0.739 4.835 1.00 94.94 99 ARG A CA 1
ATOM 769 C C . ARG A 1 99 ? 5.872 0.979 5.029 1.00 94.94 99 ARG A C 1
ATOM 771 O O . ARG A 1 99 ? 5.468 2.134 5.116 1.00 94.94 99 ARG A O 1
ATOM 778 N N . VAL A 1 100 ? 5.067 -0.075 5.068 1.00 95.25 100 VAL A N 1
ATOM 779 C CA . VAL A 1 100 ? 3.611 0.061 5.063 1.00 95.25 100 VAL A CA 1
ATOM 780 C C . VAL A 1 100 ? 3.009 -0.513 6.336 1.00 95.25 100 VAL A C 1
ATOM 782 O O . VAL A 1 100 ? 3.216 -1.678 6.666 1.00 95.25 100 VAL A O 1
ATOM 785 N N . GLN A 1 101 ? 2.238 0.310 7.040 1.00 93.62 101 GLN A N 1
ATOM 786 C CA . GLN A 1 101 ? 1.395 -0.108 8.157 1.00 93.62 101 GLN A CA 1
ATOM 787 C C . GLN A 1 101 ? -0.066 -0.147 7.699 1.00 93.62 101 GLN A C 1
ATOM 789 O O . GLN A 1 101 ? -0.624 0.874 7.296 1.00 93.62 101 GLN A O 1
ATOM 794 N N . ALA A 1 102 ? -0.708 -1.304 7.788 1.00 94.00 102 ALA A N 1
ATOM 795 C CA . ALA A 1 102 ? -2.139 -1.444 7.597 1.00 94.00 102 ALA A CA 1
ATOM 796 C C . ALA A 1 102 ? -2.926 -0.929 8.806 1.00 94.00 102 ALA A C 1
ATOM 798 O O . ALA A 1 102 ? -2.519 -1.067 9.965 1.00 94.00 102 ALA A O 1
ATOM 799 N N . LYS A 1 103 ? -4.089 -0.344 8.510 1.00 94.38 103 LYS A N 1
ATOM 800 C CA . LYS A 1 103 ? -5.133 0.004 9.469 1.00 94.38 103 LYS A CA 1
ATOM 801 C C . LYS A 1 103 ? -6.509 -0.228 8.868 1.00 94.38 103 LYS A C 1
ATOM 803 O O . LYS A 1 103 ? -6.782 0.188 7.748 1.00 94.38 103 LYS A O 1
ATOM 808 N N . LYS A 1 104 ? -7.405 -0.848 9.627 1.00 94.75 104 LYS A N 1
ATOM 809 C CA . LYS A 1 104 ? -8.796 -1.063 9.224 1.00 94.75 104 LYS A CA 1
ATOM 810 C C . LYS A 1 104 ? -9.700 -0.004 9.843 1.00 94.75 104 LYS A C 1
ATOM 812 O O . LYS A 1 104 ? -9.544 0.357 11.014 1.00 94.75 104 LYS A O 1
ATOM 817 N N . LEU A 1 105 ? -10.656 0.484 9.058 1.00 92.94 105 LEU A N 1
ATOM 818 C CA . LEU A 1 105 ? -11.712 1.354 9.551 1.00 92.94 105 LEU A CA 1
ATOM 819 C C . LEU A 1 105 ? -12.591 0.608 10.563 1.00 92.94 105 LEU A C 1
ATOM 821 O O . LEU A 1 105 ? -13.157 -0.442 10.264 1.00 92.94 105 LEU A O 1
ATOM 825 N N . ASP A 1 106 ? -12.740 1.173 11.756 1.00 90.56 106 ASP A N 1
ATOM 826 C CA . ASP A 1 106 ? -13.805 0.788 12.670 1.00 90.56 106 ASP A CA 1
ATOM 827 C C . ASP A 1 106 ? -15.093 1.498 12.250 1.00 90.56 106 ASP A C 1
ATOM 829 O O . ASP A 1 106 ? -15.174 2.729 12.271 1.00 90.56 106 ASP A O 1
ATOM 833 N N . ILE A 1 107 ? -16.084 0.716 11.824 1.00 86.44 107 ILE A N 1
ATOM 834 C CA . ILE A 1 107 ? -17.317 1.242 11.232 1.00 86.44 107 ILE A CA 1
ATOM 835 C C . ILE A 1 107 ? -18.169 1.980 12.270 1.00 86.44 107 ILE A C 1
ATOM 837 O O . ILE A 1 107 ? -18.717 3.040 11.961 1.00 86.44 107 ILE A O 1
ATOM 841 N N . GLU A 1 108 ? -18.235 1.468 13.502 1.00 85.69 108 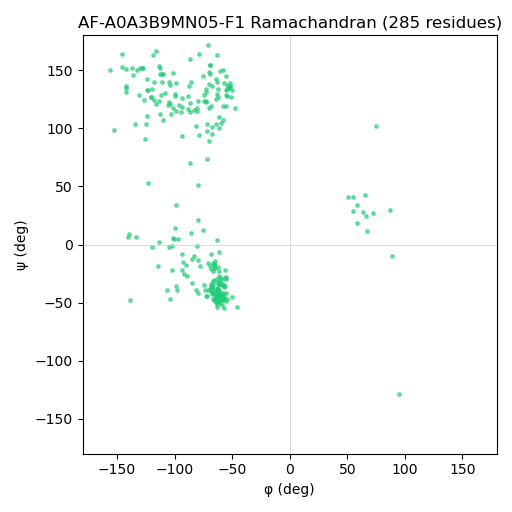GLU A N 1
ATOM 842 C CA . GLU A 1 108 ? -19.038 2.048 14.584 1.00 85.69 108 GLU A CA 1
ATOM 843 C C . GLU A 1 108 ? -18.544 3.451 14.951 1.00 85.69 108 GLU A C 1
ATOM 845 O O . GLU A 1 108 ? -19.290 4.430 14.900 1.00 85.69 108 GLU A O 1
ATOM 850 N N . SER A 1 109 ? -17.252 3.575 15.252 1.00 87.00 109 SER A N 1
ATOM 851 C CA . SER A 1 109 ? -16.628 4.844 15.632 1.00 87.00 109 SER A CA 1
ATOM 852 C C . SER A 1 109 ? -16.223 5.704 14.439 1.00 87.00 109 SER A C 1
ATOM 854 O O . SER A 1 109 ? -15.891 6.875 14.619 1.00 87.00 109 SER A O 1
ATOM 856 N N . SER A 1 110 ? -16.274 5.160 13.217 1.00 87.12 110 SER A N 1
ATOM 857 C CA . SER A 1 110 ? -15.840 5.829 11.979 1.00 87.12 110 SER A CA 1
ATOM 858 C C . SER A 1 110 ? -14.376 6.261 12.029 1.00 87.12 110 SER A C 1
ATOM 860 O O . SER A 1 110 ? -14.001 7.315 11.501 1.00 87.12 110 SER A O 1
ATOM 862 N N . ARG A 1 111 ? -13.555 5.462 12.716 1.00 90.12 111 ARG A N 1
ATOM 863 C CA . ARG A 1 111 ? -12.173 5.797 13.042 1.00 90.12 111 ARG A CA 1
ATOM 864 C C . ARG A 1 111 ? -11.228 4.629 12.837 1.00 90.12 111 ARG A C 1
ATOM 866 O O . ARG A 1 111 ? -11.587 3.475 13.014 1.00 90.12 111 ARG A O 1
ATOM 873 N N . TYR A 1 112 ? -9.971 4.925 12.549 1.00 89.00 112 TYR A N 1
ATOM 874 C CA . TYR A 1 112 ? -8.921 3.913 12.574 1.00 89.00 112 TYR A CA 1
ATOM 875 C C . TYR A 1 112 ? -8.415 3.724 14.003 1.00 89.00 112 TYR A C 1
ATOM 877 O O . TYR A 1 112 ? -7.848 4.635 14.624 1.00 89.00 112 TYR A O 1
ATOM 885 N N . LYS A 1 113 ? -8.622 2.526 14.552 1.00 83.44 113 LYS A N 1
ATOM 886 C CA . LYS A 1 113 ? -8.125 2.181 15.888 1.00 83.44 113 LYS A CA 1
ATOM 887 C C . LYS A 1 113 ? -6.599 2.281 15.916 1.00 83.44 113 LYS A C 1
ATOM 889 O O . LYS A 1 113 ? -5.917 2.035 14.928 1.00 83.44 113 LYS A O 1
ATOM 894 N N . LYS A 1 114 ? -6.045 2.628 17.082 1.00 76.25 114 LYS A N 1
ATOM 895 C CA . LYS A 1 114 ? -4.591 2.575 17.326 1.00 76.25 114 LYS A CA 1
ATOM 896 C C . LYS A 1 114 ? -3.743 3.361 16.302 1.00 76.25 114 LYS A C 1
ATOM 898 O O . LYS A 1 114 ? -2.656 2.917 15.961 1.00 76.25 114 LYS A O 1
ATOM 903 N N . ILE A 1 115 ? -4.189 4.553 15.886 1.00 74.44 115 ILE A N 1
ATOM 904 C CA . ILE A 1 115 ? -3.317 5.580 15.258 1.00 74.44 115 ILE A CA 1
ATOM 905 C C . ILE A 1 115 ? -2.949 6.701 16.251 1.00 74.44 115 ILE A C 1
ATOM 907 O O . ILE A 1 115 ? -1.932 7.373 16.107 1.00 74.44 115 ILE A O 1
ATOM 911 N N . ASN A 1 116 ? -3.749 6.887 17.310 1.00 63.47 116 ASN A N 1
ATOM 912 C CA . ASN A 1 116 ? -3.662 8.059 18.189 1.00 63.47 116 ASN A CA 1
ATOM 913 C C . ASN A 1 116 ? -3.680 7.765 19.712 1.00 63.47 116 ASN A C 1
ATOM 915 O O . ASN A 1 116 ? -3.739 8.680 20.543 1.00 63.47 116 ASN A O 1
ATOM 919 N N . TYR A 1 117 ? -3.634 6.495 20.123 1.00 58.47 117 TYR A N 1
ATOM 920 C CA . TYR A 1 117 ? -3.659 6.180 21.555 1.00 58.47 117 TYR A CA 1
ATOM 921 C C . TYR A 1 117 ? -2.408 6.749 22.258 1.00 58.47 117 TYR A C 1
ATOM 923 O O . TYR A 1 117 ? -1.290 6.536 21.776 1.00 58.47 117 TYR A O 1
ATOM 931 N N . PRO A 1 118 ? -2.565 7.496 23.372 1.00 52.62 118 PRO A N 1
ATOM 932 C CA . PRO A 1 118 ? -1.435 7.888 24.211 1.00 52.62 118 PRO A CA 1
ATOM 933 C C . PRO A 1 118 ? -0.604 6.655 24.595 1.00 52.62 118 PRO A C 1
ATOM 935 O O . PRO A 1 118 ? -1.164 5.611 24.920 1.00 52.62 118 PRO A O 1
ATOM 938 N N . GLY A 1 119 ? 0.725 6.766 24.534 1.00 63.22 119 GLY A N 1
ATOM 939 C CA . GLY A 1 119 ? 1.643 5.659 24.823 1.00 63.22 119 GLY A CA 1
ATOM 940 C C . GLY A 1 119 ? 2.084 4.895 23.569 1.00 63.22 119 GLY A C 1
ATOM 941 O O . GLY A 1 119 ? 2.551 5.503 22.605 1.00 63.22 119 GLY A O 1
ATOM 942 N N . LYS A 1 120 ? 1.946 3.561 23.582 1.00 59.16 120 LYS A N 1
ATOM 943 C CA . LYS A 1 120 ? 2.538 2.627 22.595 1.00 59.16 120 LYS A CA 1
ATOM 944 C C . LYS A 1 120 ? 2.186 2.923 21.128 1.00 59.16 120 LYS A C 1
ATOM 946 O O . LYS A 1 120 ? 2.963 2.628 20.233 1.00 59.16 120 LYS A O 1
ATOM 951 N N . THR A 1 121 ? 1.034 3.530 20.862 1.00 58.12 121 THR A N 1
ATOM 952 C CA . THR A 1 121 ? 0.586 3.829 19.495 1.00 58.12 121 THR A CA 1
ATOM 953 C C . THR A 1 121 ? 1.201 5.102 18.912 1.00 58.12 121 THR A C 1
ATOM 955 O O . THR A 1 121 ? 1.547 5.124 17.735 1.00 58.12 121 THR A O 1
ATOM 958 N N . ALA A 1 122 ? 1.364 6.163 19.711 1.00 61.12 122 ALA A N 1
ATOM 959 C CA . ALA A 1 122 ? 2.129 7.329 19.267 1.00 61.12 122 ALA A CA 1
ATOM 960 C C . ALA A 1 122 ? 3.584 6.932 18.960 1.00 61.12 122 ALA A C 1
ATOM 962 O O . ALA A 1 122 ? 4.169 7.437 18.002 1.00 61.12 122 ALA A O 1
ATOM 963 N N . ALA A 1 123 ? 4.116 5.968 19.722 1.00 73.19 123 ALA A N 1
ATOM 964 C CA . ALA A 1 123 ? 5.387 5.331 19.413 1.00 73.19 123 ALA A CA 1
ATOM 965 C C . ALA A 1 123 ? 5.339 4.580 18.071 1.00 73.19 123 ALA A C 1
ATOM 967 O O . ALA A 1 123 ? 6.257 4.757 17.292 1.00 73.19 123 ALA A O 1
ATOM 968 N N . GLN A 1 124 ? 4.263 3.858 17.729 1.00 80.19 124 GLN A N 1
ATOM 969 C CA . GLN A 1 124 ? 4.165 3.127 16.452 1.00 80.19 124 GLN A CA 1
ATOM 970 C C . GLN A 1 124 ? 4.290 4.028 15.210 1.00 80.19 124 GLN A C 1
ATOM 972 O O . GLN A 1 124 ? 5.061 3.707 14.312 1.00 80.19 124 GLN A O 1
ATOM 977 N N . LEU A 1 125 ? 3.589 5.171 15.158 1.00 87.44 125 LEU A N 1
ATOM 978 C CA . LEU A 1 125 ? 3.732 6.124 14.042 1.00 87.44 125 LEU A CA 1
ATOM 979 C C . LEU A 1 125 ? 5.163 6.674 13.953 1.00 87.44 125 LEU A C 1
ATOM 981 O O . LEU A 1 125 ? 5.722 6.795 12.866 1.00 87.44 125 LEU A O 1
ATOM 985 N N . GLN A 1 126 ? 5.741 7.032 15.099 1.00 87.56 126 GLN A N 1
ATOM 986 C CA . GLN A 1 126 ? 7.094 7.572 15.149 1.00 87.56 126 GLN A CA 1
ATOM 987 C C . GLN A 1 126 ? 8.138 6.515 14.761 1.00 87.56 126 GLN A C 1
ATOM 989 O O . GLN A 1 126 ? 9.068 6.834 14.028 1.00 87.56 126 GLN A O 1
ATOM 994 N N . MET A 1 127 ? 7.954 5.272 15.203 1.00 87.31 127 MET A N 1
ATOM 995 C CA . MET A 1 127 ? 8.782 4.121 14.851 1.00 87.31 127 MET A CA 1
ATOM 996 C C . MET A 1 127 ? 8.723 3.842 13.354 1.00 87.31 127 MET A C 1
ATOM 998 O O . MET A 1 127 ? 9.775 3.729 12.744 1.00 87.31 127 MET A O 1
ATOM 1002 N N . LEU A 1 128 ? 7.526 3.838 12.753 1.00 91.06 128 LEU A N 1
ATOM 1003 C CA . LEU A 1 128 ? 7.356 3.679 11.307 1.00 91.06 128 LEU A CA 1
ATOM 1004 C C . LEU A 1 128 ? 8.175 4.713 10.529 1.00 91.06 128 LEU A C 1
ATOM 1006 O O . LEU A 1 128 ? 8.875 4.371 9.580 1.00 91.06 128 LEU A O 1
ATOM 1010 N N . ILE A 1 129 ? 8.097 5.982 10.937 1.00 92.06 129 ILE A N 1
ATOM 1011 C CA . ILE A 1 129 ? 8.832 7.071 10.286 1.00 92.06 129 ILE A CA 1
ATOM 1012 C C . ILE A 1 129 ? 10.344 6.915 10.490 1.00 92.06 129 ILE A C 1
ATOM 1014 O O . ILE A 1 129 ? 11.098 7.038 9.528 1.00 92.06 129 ILE A O 1
ATOM 1018 N N . GLN A 1 130 ? 10.791 6.636 11.716 1.00 90.62 130 GLN A N 1
ATOM 1019 C CA . GLN A 1 130 ? 12.214 6.488 12.036 1.00 90.62 130 GLN A CA 1
ATOM 1020 C C . GLN A 1 130 ? 12.839 5.284 11.334 1.00 90.62 130 GLN A C 1
ATOM 1022 O O . GLN A 1 130 ? 13.892 5.425 10.720 1.00 90.62 130 GLN A O 1
ATOM 1027 N N . ASP A 1 131 ? 12.188 4.123 11.383 1.00 89.62 131 ASP A N 1
ATOM 1028 C CA . ASP A 1 131 ? 12.658 2.918 10.705 1.00 89.62 131 ASP A CA 1
ATOM 1029 C C . ASP A 1 131 ? 12.719 3.132 9.189 1.00 89.62 131 ASP A C 1
ATOM 1031 O O . ASP A 1 131 ? 13.722 2.796 8.559 1.00 89.62 131 ASP A O 1
ATOM 1035 N N . ALA A 1 132 ? 11.702 3.762 8.595 1.00 92.75 132 ALA A N 1
ATOM 1036 C CA . ALA A 1 132 ? 11.726 4.077 7.173 1.00 92.75 132 ALA A CA 1
ATOM 1037 C C . ALA A 1 132 ? 12.903 5.000 6.815 1.00 92.75 132 ALA A C 1
ATOM 1039 O O . ALA A 1 132 ? 13.642 4.704 5.880 1.00 92.75 132 ALA A O 1
ATOM 1040 N N . GLN A 1 133 ? 13.144 6.057 7.595 1.00 92.38 133 GLN A N 1
ATOM 1041 C CA . GLN A 1 133 ? 14.276 6.967 7.386 1.00 92.38 133 GLN A CA 1
ATOM 1042 C C . GLN A 1 133 ? 15.629 6.254 7.503 1.00 92.38 133 GLN A C 1
ATOM 1044 O O . GLN A 1 133 ? 16.479 6.415 6.629 1.00 92.38 133 GLN A O 1
ATOM 1049 N N . LEU A 1 134 ? 15.815 5.430 8.540 1.00 90.62 134 LEU A N 1
ATOM 1050 C CA . LEU A 1 134 ? 17.045 4.660 8.758 1.00 90.62 134 LEU A CA 1
ATOM 1051 C C . LEU A 1 134 ? 17.342 3.698 7.604 1.00 90.62 134 LEU A C 1
ATOM 1053 O O . LEU A 1 134 ? 18.501 3.494 7.254 1.00 90.62 134 LEU A O 1
ATOM 1057 N N . ASN A 1 135 ? 16.300 3.141 6.987 1.00 89.31 135 ASN A N 1
ATOM 1058 C CA . ASN A 1 135 ? 16.422 2.179 5.895 1.00 89.31 135 ASN A CA 1
ATOM 1059 C C . ASN A 1 135 ? 16.221 2.805 4.504 1.00 89.31 135 ASN A C 1
ATOM 1061 O O . ASN A 1 135 ? 16.030 2.072 3.533 1.00 89.31 135 ASN A O 1
ATOM 1065 N N . SER A 1 136 ? 16.252 4.142 4.382 1.00 94.00 136 SER A N 1
ATOM 1066 C CA . SER A 1 136 ? 16.036 4.852 3.106 1.00 94.00 136 SER A CA 1
ATOM 1067 C C . SER A 1 136 ? 14.766 4.395 2.367 1.00 94.00 136 SER A C 1
ATOM 1069 O O . SER A 1 136 ? 14.754 4.198 1.148 1.00 94.00 136 SER A O 1
ATOM 1071 N N . ALA A 1 137 ? 13.704 4.189 3.141 1.00 95.56 137 ALA A N 1
ATOM 1072 C CA . ALA A 1 137 ? 12.379 3.786 2.713 1.00 95.56 137 ALA A CA 1
ATOM 1073 C C . ALA A 1 137 ? 11.355 4.886 3.024 1.00 95.56 137 ALA A C 1
ATOM 1075 O O . ALA A 1 137 ? 11.607 5.828 3.776 1.00 95.56 137 ALA A O 1
ATOM 1076 N N . ILE A 1 138 ? 10.169 4.759 2.441 1.00 97.19 138 ILE A N 1
ATOM 1077 C CA . ILE A 1 138 ? 9.104 5.756 2.532 1.00 97.19 138 ILE A CA 1
ATOM 1078 C C . ILE A 1 138 ? 8.018 5.233 3.483 1.00 97.19 138 ILE A C 1
ATOM 1080 O O . ILE A 1 138 ? 7.450 4.172 3.210 1.00 97.19 138 ILE A O 1
ATOM 1084 N N . PRO A 1 139 ? 7.710 5.933 4.590 1.00 96.19 139 PRO A N 1
ATOM 1085 C CA . PRO A 1 139 ? 6.725 5.472 5.560 1.00 96.19 139 PRO A CA 1
ATOM 1086 C C . PRO A 1 139 ? 5.300 5.765 5.078 1.00 96.19 139 PRO A C 1
ATOM 1088 O O . PRO A 1 139 ? 4.923 6.913 4.826 1.00 96.19 139 PRO A O 1
ATOM 1091 N N . MET A 1 140 ? 4.488 4.720 4.985 1.00 96.81 140 MET A N 1
ATOM 1092 C CA . MET A 1 140 ? 3.147 4.741 4.413 1.00 96.81 140 MET A CA 1
ATOM 1093 C C . MET A 1 140 ? 2.146 4.038 5.332 1.00 96.81 140 MET A C 1
ATOM 1095 O O . MET A 1 140 ? 2.470 3.075 6.025 1.00 96.81 140 MET A O 1
ATOM 1099 N N . TYR A 1 141 ? 0.894 4.480 5.275 1.00 96.38 141 TYR A N 1
ATOM 1100 C CA . TYR A 1 141 ? -0.246 3.701 5.743 1.00 96.38 141 TYR A CA 1
ATOM 1101 C C . TYR A 1 141 ? -0.979 3.069 4.572 1.00 96.38 141 TYR A C 1
ATOM 1103 O O . TYR A 1 141 ? -1.091 3.690 3.514 1.00 96.38 141 TYR A O 1
ATOM 1111 N N . CYS A 1 142 ? -1.542 1.886 4.805 1.00 97.19 142 CYS A N 1
ATOM 1112 C CA . CYS A 1 142 ? -2.608 1.315 3.999 1.00 97.19 142 CYS A CA 1
ATOM 1113 C C . CYS A 1 142 ? -3.894 1.229 4.825 1.00 97.19 142 CYS A C 1
ATOM 1115 O O . CYS A 1 142 ? -3.914 0.635 5.897 1.00 97.19 142 CYS A O 1
ATOM 1117 N N . PHE A 1 143 ? -4.969 1.837 4.342 1.00 96.56 143 PHE A N 1
ATOM 1118 C CA . PHE A 1 143 ? -6.264 1.866 4.999 1.00 96.56 143 PHE A CA 1
ATOM 1119 C C . PHE A 1 143 ? -7.239 0.925 4.304 1.00 96.56 143 PHE A C 1
ATOM 1121 O O . PHE A 1 143 ? -7.515 1.093 3.112 1.00 96.56 143 PHE A O 1
ATOM 1128 N N . TYR A 1 144 ? -7.774 -0.026 5.067 1.00 97.31 144 TYR A N 1
ATOM 1129 C CA . TYR A 1 144 ? -8.829 -0.929 4.626 1.00 97.31 144 TYR A CA 1
ATOM 1130 C C . TYR A 1 144 ? -10.194 -0.368 5.005 1.00 97.31 144 TYR A C 1
ATOM 1132 O O . TYR A 1 144 ? -10.481 -0.184 6.193 1.00 97.31 144 TYR A O 1
ATOM 1140 N N . ASN A 1 145 ? -11.023 -0.090 3.997 1.00 94.69 145 ASN A N 1
ATOM 1141 C CA . ASN A 1 145 ? -12.251 0.681 4.179 1.00 94.69 145 ASN A CA 1
ATOM 1142 C C . ASN A 1 145 ? -13.482 -0.011 3.612 1.00 94.69 145 ASN A C 1
ATOM 1144 O O . ASN A 1 145 ? -13.431 -0.722 2.613 1.00 94.69 145 ASN A O 1
ATOM 1148 N N . TYR A 1 146 ? -14.606 0.316 4.232 1.00 92.38 146 TYR A N 1
ATOM 1149 C CA . TYR A 1 146 ? -15.945 0.163 3.694 1.00 92.38 146 TYR A CA 1
ATOM 1150 C C . TYR A 1 146 ? -16.759 1.375 4.161 1.00 92.38 146 TYR A C 1
ATOM 1152 O O . TYR A 1 146 ? -16.712 1.722 5.343 1.00 92.38 146 TYR A O 1
ATOM 1160 N N . TRP A 1 147 ? -17.478 2.040 3.253 1.00 87.44 147 TRP A N 1
ATOM 1161 C CA . TRP A 1 147 ? -18.351 3.169 3.590 1.00 87.44 147 TRP A CA 1
ATOM 1162 C C . TRP A 1 147 ? -19.819 2.699 3.594 1.00 87.44 147 TRP A C 1
ATOM 1164 O O . TRP A 1 147 ? -20.347 2.397 2.524 1.00 87.44 147 TRP A O 1
ATOM 1174 N N . PRO A 1 148 ? -20.495 2.652 4.763 1.00 81.06 148 PRO A N 1
ATOM 1175 C CA . PRO A 1 148 ? -21.894 2.238 4.856 1.00 81.06 148 PRO A CA 1
ATOM 1176 C C . PRO A 1 148 ? -22.841 3.081 4.002 1.00 81.06 148 PRO A C 1
ATOM 1178 O O . PRO A 1 148 ? -22.646 4.290 3.838 1.00 81.06 148 PRO A O 1
ATOM 1181 N N . THR A 1 149 ? -23.925 2.459 3.537 1.00 71.00 149 THR A N 1
ATOM 1182 C CA . THR A 1 149 ? -24.996 3.116 2.778 1.00 71.00 149 THR A CA 1
ATOM 1183 C C . THR A 1 149 ? -25.490 4.383 3.484 1.00 71.00 149 THR A C 1
ATOM 1185 O O . THR A 1 149 ? -25.739 4.390 4.688 1.00 71.00 149 THR A O 1
ATOM 1188 N N . GLY A 1 150 ? -25.624 5.478 2.731 1.00 67.75 150 GLY A N 1
ATOM 1189 C CA . GLY A 1 150 ? -26.033 6.785 3.259 1.00 67.75 150 GLY A CA 1
ATOM 1190 C C . GLY A 1 150 ? -24.878 7.667 3.741 1.00 67.75 150 GLY A C 1
ATOM 1191 O O . GLY A 1 150 ? -25.077 8.863 3.953 1.00 67.75 150 GLY A O 1
ATOM 1192 N N . ARG A 1 151 ? -23.652 7.138 3.840 1.00 72.31 151 ARG A N 1
ATOM 1193 C CA . ARG A 1 151 ? -22.453 7.962 4.017 1.00 72.31 151 ARG A CA 1
ATOM 1194 C C . ARG A 1 151 ? -21.831 8.261 2.670 1.00 72.31 151 ARG A C 1
ATOM 1196 O O . ARG A 1 151 ? -21.541 7.360 1.891 1.00 72.31 151 ARG A O 1
ATOM 1203 N N . ARG A 1 152 ? -21.612 9.547 2.395 1.00 70.06 152 ARG A N 1
ATOM 1204 C CA . ARG A 1 152 ? -20.919 9.947 1.175 1.00 70.06 152 ARG A CA 1
ATOM 1205 C C . ARG A 1 152 ? -19.450 9.544 1.310 1.00 70.06 152 ARG A C 1
ATOM 1207 O O . ARG A 1 152 ? -18.778 10.074 2.197 1.00 70.06 152 ARG A O 1
ATOM 1214 N N . PRO A 1 153 ? -18.946 8.647 0.453 1.00 73.50 153 PRO A N 1
ATOM 1215 C CA . PRO A 1 153 ? -17.549 8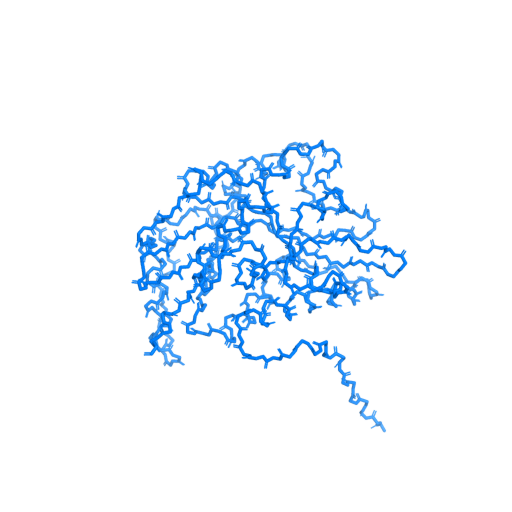.284 0.500 1.00 73.50 153 PRO A CA 1
ATOM 1216 C C . PRO A 1 153 ? -16.705 9.520 0.153 1.00 73.50 153 PRO A C 1
ATOM 1218 O O . PRO A 1 153 ? -17.116 10.332 -0.692 1.00 73.50 153 PRO A O 1
ATOM 1221 N N . PRO A 1 154 ? -15.548 9.706 0.806 1.00 77.19 154 PRO A N 1
ATOM 1222 C CA . PRO A 1 154 ? -14.646 10.805 0.504 1.00 77.19 154 PRO A CA 1
ATOM 1223 C C . PRO A 1 154 ? -14.296 10.803 -0.980 1.00 77.19 154 PRO A C 1
ATOM 1225 O O . PRO A 1 154 ? -14.050 9.751 -1.575 1.00 77.19 154 PRO A O 1
ATOM 1228 N N . ARG A 1 155 ? -14.282 11.988 -1.593 1.00 78.38 155 ARG A N 1
ATOM 1229 C CA . ARG A 1 155 ? -13.721 12.119 -2.938 1.00 78.38 155 ARG A CA 1
ATOM 1230 C C . ARG A 1 155 ? -12.220 11.886 -2.846 1.00 78.38 155 ARG A C 1
ATOM 1232 O O . ARG A 1 155 ? -11.573 12.425 -1.952 1.00 78.38 155 ARG A O 1
ATOM 1239 N N . TRP A 1 156 ? -11.684 11.126 -3.790 1.00 80.81 156 TRP A N 1
ATOM 1240 C CA . TRP A 1 156 ? -10.248 11.006 -3.994 1.00 80.81 156 TRP A CA 1
ATOM 1241 C C . TRP A 1 156 ? -9.881 11.636 -5.335 1.00 80.81 156 TRP A C 1
ATOM 1243 O O . TRP A 1 156 ? -10.688 11.664 -6.266 1.00 80.81 156 TRP A O 1
ATOM 1253 N N . ASN A 1 157 ? -8.654 12.135 -5.437 1.00 78.50 157 ASN A N 1
ATOM 1254 C CA . ASN A 1 157 ? -8.213 12.917 -6.591 1.00 78.50 157 ASN A CA 1
ATOM 1255 C C . ASN A 1 157 ? -7.411 12.082 -7.598 1.00 78.50 157 ASN A C 1
ATOM 1257 O O . ASN A 1 157 ? -6.502 12.602 -8.228 1.00 78.50 157 ASN A O 1
ATOM 1261 N N . CYS A 1 158 ? -7.723 10.793 -7.776 1.00 83.50 158 CYS A N 1
ATOM 1262 C CA . CYS A 1 158 ? -7.030 9.978 -8.780 1.00 83.50 158 CYS A CA 1
ATOM 1263 C C . CYS A 1 158 ? -7.206 10.629 -10.156 1.00 83.50 158 CYS A C 1
ATOM 1265 O O . CYS A 1 158 ? -8.325 10.753 -10.646 1.00 83.50 158 CYS A O 1
ATOM 1267 N N . GLY A 1 159 ? -6.108 11.021 -10.799 1.00 80.88 159 GLY A N 1
ATOM 1268 C CA . GLY A 1 159 ? -6.160 11.646 -12.122 1.00 80.88 159 GLY A CA 1
ATOM 1269 C C . GLY A 1 159 ? -6.337 10.651 -13.273 1.00 80.88 159 GLY A C 1
ATOM 1270 O O . GLY A 1 159 ? -5.952 10.952 -14.396 1.00 80.88 159 GLY A O 1
ATOM 1271 N N . THR A 1 160 ? -6.845 9.444 -13.010 1.00 84.31 160 THR A N 1
ATOM 1272 C CA . THR A 1 160 ? -7.024 8.385 -14.022 1.00 84.31 160 THR A CA 1
ATOM 1273 C C . THR A 1 160 ? -8.351 7.656 -13.858 1.00 84.31 160 THR A C 1
ATOM 1275 O O . THR A 1 160 ? -9.084 7.505 -14.829 1.00 84.31 160 THR A O 1
ATOM 1278 N N . TYR A 1 161 ? -8.691 7.237 -12.638 1.00 83.62 161 TYR A N 1
ATOM 1279 C CA . TYR A 1 161 ? -9.917 6.490 -12.357 1.00 83.62 161 TYR A CA 1
ATOM 1280 C C . TYR A 1 161 ? -10.968 7.369 -11.673 1.00 83.62 161 TYR A C 1
ATOM 1282 O O . TYR A 1 161 ? -10.623 8.157 -10.787 1.00 83.62 161 TYR A O 1
ATOM 1290 N N . PRO A 1 162 ? -12.256 7.237 -12.044 1.00 77.88 162 PRO A N 1
ATOM 1291 C CA . PRO A 1 162 ? -13.298 8.119 -11.545 1.00 77.88 162 PRO A CA 1
ATOM 1292 C C . PRO A 1 162 ? -13.593 7.867 -10.064 1.00 77.88 162 PRO A C 1
ATOM 1294 O O . PRO A 1 162 ? -13.784 6.727 -9.641 1.00 77.88 162 PRO A O 1
ATOM 1297 N N . ALA A 1 163 ? -13.769 8.955 -9.309 1.00 77.00 163 ALA A N 1
ATOM 1298 C CA . ALA A 1 163 ? -14.150 8.940 -7.892 1.00 77.00 163 ALA A CA 1
ATOM 1299 C C . ALA A 1 163 ? -15.520 8.286 -7.597 1.00 77.00 163 ALA A C 1
ATOM 1301 O O . ALA A 1 163 ? -15.911 8.150 -6.441 1.00 77.00 163 ALA A O 1
ATOM 1302 N N . ALA A 1 164 ? -16.276 7.915 -8.634 1.00 76.88 164 ALA A N 1
ATOM 1303 C CA . ALA A 1 164 ? -17.567 7.248 -8.513 1.00 76.88 164 ALA A CA 1
ATOM 1304 C C . ALA A 1 164 ? -17.459 5.742 -8.194 1.00 76.88 164 ALA A C 1
ATOM 1306 O O . ALA A 1 164 ? -18.441 5.170 -7.739 1.00 76.88 164 ALA A O 1
ATOM 1307 N N . GLN A 1 165 ? -16.302 5.102 -8.412 1.00 85.25 165 GLN A N 1
ATOM 1308 C CA . GLN A 1 165 ? -16.092 3.664 -8.149 1.00 85.25 165 GLN A CA 1
ATOM 1309 C C . GLN A 1 165 ? -15.674 3.423 -6.693 1.00 85.25 165 GLN A C 1
ATOM 1311 O O . GLN A 1 165 ? -14.504 3.170 -6.403 1.00 85.25 165 GLN A O 1
ATOM 1316 N N . VAL A 1 166 ? -16.606 3.630 -5.768 1.00 88.25 166 VAL A N 1
ATOM 1317 C CA . VAL A 1 166 ? -16.355 3.761 -4.321 1.00 88.25 166 VAL A CA 1
ATOM 1318 C C . VAL A 1 166 ? -15.603 2.570 -3.723 1.00 88.25 166 VAL A C 1
ATOM 1320 O O . VAL A 1 166 ? -14.804 2.748 -2.810 1.00 88.25 166 VAL A O 1
ATOM 1323 N N . GLU A 1 167 ? -15.781 1.387 -4.299 1.00 92.25 167 GLU A N 1
ATOM 1324 C CA . GLU A 1 167 ? -15.172 0.125 -3.889 1.00 92.25 167 GLU A CA 1
ATOM 1325 C C . GLU A 1 167 ? -13.653 0.122 -4.098 1.00 92.25 167 GLU A C 1
ATOM 1327 O O . GLU A 1 167 ? -12.923 -0.558 -3.379 1.00 92.25 167 GLU A O 1
ATOM 1332 N N . LEU A 1 168 ? -13.133 0.967 -4.997 1.00 92.81 168 LEU A N 1
ATOM 1333 C CA . LEU A 1 168 ? -11.690 1.179 -5.141 1.00 92.81 168 LEU A CA 1
ATOM 1334 C C . LEU A 1 168 ? -11.053 1.819 -3.900 1.00 92.81 168 LEU A C 1
ATOM 1336 O O . LEU A 1 168 ? -9.829 1.789 -3.767 1.00 92.81 168 LEU A O 1
ATOM 1340 N N . GLN A 1 169 ? -11.854 2.371 -2.983 1.00 92.75 169 GLN A N 1
ATOM 1341 C CA . GLN A 1 169 ? -11.372 2.846 -1.689 1.00 92.75 169 GLN A CA 1
ATOM 1342 C C . GLN A 1 169 ? -11.191 1.735 -0.653 1.00 92.75 169 GLN A C 1
ATOM 1344 O O . GLN A 1 169 ? -10.744 2.024 0.459 1.00 92.75 169 GLN A O 1
ATOM 1349 N N . GLY A 1 170 ? -11.500 0.477 -0.982 1.00 95.62 170 GLY A N 1
ATOM 1350 C CA . GLY A 1 170 ? -11.289 -0.630 -0.054 1.00 95.62 170 GLY A CA 1
ATOM 1351 C C . GLY A 1 170 ? -9.825 -0.821 0.340 1.00 95.62 170 GLY A C 1
ATOM 1352 O O . GLY A 1 170 ? -9.563 -1.325 1.425 1.00 95.62 170 GLY A O 1
ATOM 1353 N N . CYS A 1 171 ? -8.874 -0.343 -0.471 1.00 97.06 171 CYS A N 1
ATOM 1354 C CA . CYS A 1 171 ? -7.454 -0.253 -0.124 1.00 97.06 171 CYS A CA 1
ATOM 1355 C C . CYS A 1 171 ? -6.891 1.118 -0.526 1.00 97.06 171 CYS A C 1
ATOM 1357 O O . CYS A 1 171 ? -6.613 1.379 -1.701 1.00 97.06 171 CYS A O 1
ATOM 1359 N N . MET A 1 172 ? -6.705 1.999 0.454 1.00 95.88 172 MET A N 1
ATOM 1360 C CA . MET A 1 172 ? -6.189 3.359 0.258 1.00 95.88 172 MET A CA 1
ATOM 1361 C C . MET A 1 172 ? -4.787 3.493 0.855 1.00 95.88 172 MET A C 1
ATOM 1363 O O . MET A 1 172 ? -4.497 2.884 1.871 1.00 95.88 172 MET A O 1
ATOM 1367 N N . LEU A 1 173 ? -3.917 4.305 0.267 1.00 96.62 173 LEU A N 1
ATOM 1368 C CA . LEU A 1 173 ? -2.591 4.632 0.784 1.00 96.62 173 LEU A CA 1
ATOM 1369 C C . LEU A 1 173 ? -2.514 6.098 1.188 1.00 96.62 173 LEU A C 1
ATOM 1371 O O . LEU A 1 173 ? -3.098 6.943 0.516 1.00 96.62 173 LEU A O 1
ATOM 1375 N N . SER A 1 174 ? -1.736 6.391 2.228 1.00 94.94 174 SER A N 1
ATOM 1376 C CA . SER A 1 174 ? -1.362 7.752 2.632 1.00 94.94 174 SER A CA 1
ATOM 1377 C C . SER A 1 174 ? 0.077 7.778 3.127 1.00 94.94 174 SER A C 1
ATOM 1379 O O . SER A 1 174 ? 0.545 6.814 3.729 1.00 94.94 174 SER A O 1
ATOM 1381 N N . SER A 1 175 ? 0.753 8.914 2.963 1.00 94.56 175 SER A N 1
ATOM 1382 C CA . SER A 1 175 ? 2.026 9.174 3.641 1.00 94.56 175 SER A CA 1
ATOM 1383 C C . SER A 1 175 ? 1.838 9.182 5.160 1.00 94.56 175 SER A C 1
ATOM 1385 O O . SER A 1 175 ? 0.919 9.832 5.670 1.00 94.56 175 SER A O 1
ATOM 1387 N N . ALA A 1 176 ? 2.718 8.497 5.897 1.00 93.25 176 ALA A N 1
ATOM 1388 C CA . ALA A 1 176 ? 2.729 8.554 7.359 1.00 93.25 176 ALA A CA 1
ATOM 1389 C C . ALA A 1 176 ? 3.049 9.967 7.868 1.00 93.25 176 ALA A C 1
ATOM 1391 O O . ALA A 1 176 ? 2.548 10.372 8.916 1.00 93.25 176 ALA A O 1
ATOM 1392 N N . GLU A 1 177 ? 3.818 10.743 7.102 1.00 91.31 177 GLU A N 1
ATOM 1393 C CA . GLU A 1 177 ? 4.118 12.142 7.405 1.00 91.31 177 GLU A CA 1
ATOM 1394 C C . GLU A 1 177 ? 2.874 13.026 7.308 1.00 91.31 177 GLU A C 1
ATOM 1396 O O . GLU A 1 177 ? 2.601 13.831 8.201 1.00 91.31 177 GLU A O 1
ATOM 1401 N N . ALA A 1 178 ? 2.051 12.802 6.281 1.00 89.88 178 ALA A N 1
ATOM 1402 C CA . ALA A 1 178 ? 0.778 13.496 6.129 1.00 89.88 178 ALA A CA 1
ATOM 1403 C C . ALA A 1 178 ? -0.179 13.176 7.295 1.00 89.88 178 ALA A C 1
ATOM 1405 O O . ALA A 1 178 ? -0.861 14.067 7.808 1.00 89.88 178 ALA A O 1
ATOM 1406 N N . ILE A 1 179 ? -0.177 11.926 7.778 1.00 90.38 179 ILE A N 1
ATOM 1407 C CA . ILE A 1 179 ? -0.919 11.537 8.986 1.00 90.38 179 ILE A CA 1
ATOM 1408 C C . ILE A 1 179 ? -0.302 12.162 10.244 1.00 90.38 179 ILE A C 1
ATOM 1410 O O . ILE A 1 179 ? -1.030 12.610 11.125 1.00 90.38 179 ILE A O 1
ATOM 1414 N N . ARG A 1 180 ? 1.025 12.268 10.353 1.00 89.00 180 ARG A N 1
ATOM 1415 C CA . ARG A 1 180 ? 1.684 12.937 11.486 1.00 89.00 180 ARG A CA 1
ATOM 1416 C C . ARG A 1 180 ? 1.318 14.421 11.571 1.00 89.00 180 ARG A C 1
ATOM 1418 O O . ARG A 1 180 ? 1.090 14.915 12.677 1.00 89.00 180 ARG A O 1
ATOM 1425 N N . GLY A 1 181 ? 1.208 15.108 10.435 1.00 85.94 181 GLY A N 1
ATOM 1426 C CA . GLY A 1 181 ? 0.840 16.527 10.355 1.00 85.94 181 GLY A CA 1
ATOM 1427 C C . GLY A 1 181 ? -0.593 16.844 10.801 1.00 85.94 181 GLY A C 1
ATOM 1428 O O . GLY A 1 181 ? -0.911 17.995 11.096 1.00 85.94 181 GLY A O 1
ATOM 1429 N N . LEU A 1 182 ? -1.464 15.837 10.897 1.00 86.25 182 LEU A N 1
ATOM 1430 C CA . LEU A 1 182 ? -2.830 16.016 11.377 1.00 86.25 182 LEU A CA 1
ATOM 1431 C C . LEU A 1 182 ? -2.903 16.333 12.869 1.00 86.25 182 LEU A C 1
ATOM 1433 O O . LEU A 1 182 ? -2.122 15.810 13.678 1.00 86.25 182 LEU A O 1
ATOM 1437 N N . LYS A 1 183 ? -3.922 17.122 13.248 1.00 82.38 183 LYS A N 1
ATOM 1438 C CA . LYS A 1 183 ? -4.286 17.292 14.658 1.00 82.38 183 LYS A CA 1
ATOM 1439 C C . LYS A 1 183 ? -4.539 15.924 15.259 1.00 82.38 183 LYS A C 1
ATOM 1441 O O . LYS A 1 183 ? -5.090 15.033 14.621 1.00 82.38 183 LYS A O 1
ATOM 1446 N N . ARG A 1 184 ? -4.170 15.785 16.527 1.00 76.19 184 ARG A N 1
ATOM 1447 C CA . ARG A 1 184 ? -4.178 14.517 17.245 1.00 76.19 184 ARG A CA 1
ATOM 1448 C C . ARG A 1 184 ? -5.477 13.718 17.033 1.00 76.19 184 ARG A C 1
ATOM 1450 O O . ARG A 1 184 ? -5.424 12.587 16.562 1.00 76.19 184 ARG A O 1
ATOM 1457 N N . ASN A 1 185 ? -6.631 14.330 17.294 1.00 78.31 185 ASN A N 1
ATOM 1458 C CA . ASN A 1 185 ? -7.945 13.689 17.154 1.00 78.31 185 ASN A CA 1
ATOM 1459 C C . ASN A 1 185 ? -8.351 13.393 15.702 1.00 78.31 185 ASN A C 1
ATOM 1461 O O . ASN A 1 185 ? -9.205 12.538 15.485 1.00 78.31 185 ASN A O 1
ATOM 1465 N N . ASP A 1 186 ? -7.722 14.031 14.723 1.00 82.44 186 ASP A N 1
ATOM 1466 C CA . ASP A 1 186 ? -8.065 13.900 13.307 1.00 82.44 186 ASP A CA 1
ATOM 1467 C C . ASP A 1 186 ? -7.278 12.763 12.635 1.00 82.44 186 ASP A C 1
ATOM 1469 O O . ASP A 1 186 ? -7.687 12.242 11.605 1.00 82.44 186 ASP A O 1
ATOM 1473 N N . ARG A 1 187 ? -6.175 12.308 13.248 1.00 80.12 187 ARG A N 1
ATOM 1474 C CA . ARG A 1 187 ? -5.311 11.232 12.720 1.00 80.12 187 ARG A CA 1
ATOM 1475 C C . ARG A 1 187 ? -6.009 9.892 12.547 1.00 80.12 187 ARG A C 1
ATOM 1477 O O . ARG A 1 187 ? -5.588 9.085 11.729 1.00 80.12 187 ARG A O 1
ATOM 1484 N N . SER A 1 188 ? -7.020 9.629 13.366 1.00 83.75 188 SER A N 1
ATOM 1485 C CA . SER A 1 188 ? -7.846 8.434 13.244 1.00 83.75 188 SER A CA 1
ATOM 1486 C C . SER A 1 188 ? -9.213 8.721 12.646 1.00 83.75 188 SER A C 1
ATOM 1488 O O . SER A 1 188 ? -9.965 7.776 12.482 1.00 83.75 188 SER A O 1
ATOM 1490 N N . ASP A 1 189 ? -9.555 9.972 12.334 1.00 86.69 189 ASP A N 1
ATOM 1491 C CA . ASP A 1 189 ? -10.832 10.292 11.701 1.00 86.69 189 ASP A CA 1
ATOM 1492 C C . ASP A 1 189 ? -10.825 9.855 10.234 1.00 86.69 189 ASP A C 1
ATOM 1494 O O . ASP A 1 189 ? -9.961 10.253 9.450 1.00 86.69 189 ASP A O 1
ATOM 1498 N N . SER A 1 190 ? -11.787 9.014 9.869 1.00 85.56 190 SER A N 1
ATOM 1499 C CA . SER A 1 190 ? -11.800 8.363 8.563 1.00 85.56 190 SER A CA 1
ATOM 1500 C C . SER A 1 190 ? -11.916 9.353 7.405 1.00 85.56 190 SER A C 1
ATOM 1502 O O . SER A 1 190 ? -11.141 9.261 6.457 1.00 85.56 190 SER A O 1
ATOM 1504 N N . LEU A 1 191 ? -12.787 10.360 7.508 1.00 85.69 191 LEU A N 1
ATOM 1505 C CA . LEU A 1 191 ? -12.949 11.384 6.473 1.00 85.69 191 LEU A CA 1
ATOM 1506 C C . LEU A 1 191 ? -11.667 12.205 6.292 1.00 85.69 191 LEU A C 1
ATOM 1508 O O . LEU A 1 191 ? -11.220 12.434 5.166 1.00 85.69 191 LEU A O 1
ATOM 1512 N N . THR A 1 192 ? -11.054 12.611 7.402 1.00 86.69 192 THR A N 1
ATOM 1513 C CA . THR A 1 192 ? -9.856 13.456 7.404 1.00 86.69 192 THR A CA 1
ATOM 1514 C C . THR A 1 192 ? -8.614 12.741 6.867 1.00 86.69 192 THR A C 1
ATOM 1516 O O . THR A 1 192 ? -7.759 13.352 6.215 1.00 86.69 192 THR A O 1
ATOM 1519 N N . VAL A 1 193 ? -8.508 11.439 7.117 1.00 88.25 193 VAL A N 1
ATOM 1520 C CA . VAL A 1 193 ? -7.460 10.585 6.552 1.00 88.25 193 VAL A CA 1
ATOM 1521 C C . VAL A 1 193 ? -7.704 10.338 5.065 1.00 88.25 193 VAL A C 1
ATOM 1523 O O . VAL A 1 193 ? -6.781 10.450 4.257 1.00 88.25 193 VAL A O 1
ATOM 1526 N N . SER A 1 194 ? -8.941 10.046 4.671 1.00 86.75 194 SER A N 1
ATOM 1527 C CA . SER A 1 194 ? -9.253 9.687 3.288 1.00 86.75 194 SER A CA 1
ATOM 1528 C C . SER A 1 194 ? -9.031 10.819 2.292 1.00 86.75 194 SER A C 1
ATOM 1530 O O . SER A 1 194 ? -8.620 10.539 1.173 1.00 86.75 194 SER A O 1
ATOM 1532 N N . VAL A 1 195 ? -9.200 12.089 2.686 1.00 86.44 195 VAL A N 1
ATOM 1533 C CA . VAL A 1 195 ? -8.855 13.231 1.810 1.00 86.44 195 VAL A CA 1
ATOM 1534 C C . VAL A 1 195 ? -7.353 13.351 1.522 1.00 86.44 195 VAL A C 1
ATOM 1536 O O . VAL A 1 195 ? -6.970 14.017 0.566 1.00 86.44 195 VAL A O 1
ATOM 1539 N N . ARG A 1 196 ? -6.501 12.703 2.327 1.00 88.50 196 ARG A N 1
ATOM 1540 C CA . ARG A 1 196 ? -5.043 12.603 2.122 1.00 88.50 196 ARG A CA 1
ATOM 1541 C C . ARG A 1 196 ? -4.618 11.270 1.516 1.00 88.50 196 ARG A C 1
ATOM 1543 O O . ARG A 1 196 ? -3.426 10.999 1.401 1.00 88.50 196 ARG A O 1
ATOM 1550 N N . SER A 1 197 ? -5.586 10.429 1.170 1.00 92.69 197 SER A N 1
ATOM 1551 C CA . SER A 1 197 ? -5.328 9.074 0.720 1.00 92.69 197 SER A CA 1
ATOM 1552 C C . SER A 1 197 ? -5.706 8.889 -0.747 1.00 92.69 197 SER A C 1
ATOM 1554 O O . SER A 1 197 ? -6.601 9.551 -1.271 1.00 92.69 197 SER A O 1
ATOM 1556 N N . LEU A 1 198 ? -5.059 7.935 -1.410 1.00 93.88 198 LEU A N 1
ATOM 1557 C CA . LEU A 1 198 ? -5.404 7.501 -2.763 1.00 93.88 198 LEU A CA 1
ATOM 1558 C C . LEU A 1 198 ? -5.518 5.983 -2.832 1.00 93.88 198 LEU A C 1
ATOM 1560 O O . LEU A 1 198 ? -4.798 5.307 -2.104 1.00 93.88 198 LEU A O 1
ATOM 1564 N N . PRO A 1 199 ? -6.340 5.424 -3.735 1.00 94.44 199 PRO A N 1
ATOM 1565 C CA . PRO A 1 199 ? -6.356 3.986 -3.954 1.00 94.44 199 PRO A CA 1
ATOM 1566 C C . PRO A 1 199 ? -4.950 3.455 -4.243 1.00 94.44 199 PRO A C 1
ATOM 1568 O O . PRO A 1 199 ? -4.228 4.026 -5.059 1.00 94.44 199 PRO A O 1
ATOM 1571 N N . TRP A 1 200 ? -4.560 2.351 -3.613 1.00 95.94 200 TRP A N 1
ATOM 1572 C CA . TRP A 1 200 ? -3.198 1.805 -3.706 1.00 95.94 200 TRP A CA 1
ATOM 1573 C C . TRP A 1 200 ? -2.713 1.486 -5.133 1.00 95.94 200 TRP A C 1
ATOM 1575 O O . TRP A 1 200 ? -1.532 1.649 -5.435 1.00 95.94 200 TRP A O 1
ATOM 1585 N N . HIS A 1 201 ? -3.625 1.145 -6.052 1.00 94.06 201 HIS A N 1
ATOM 1586 C CA . HIS A 1 201 ? -3.322 0.917 -7.465 1.00 94.06 201 HIS A CA 1
ATOM 1587 C C . HIS A 1 201 ? -2.775 2.179 -8.144 1.00 94.06 201 HIS A C 1
ATOM 1589 O O . HIS A 1 201 ? -2.118 2.083 -9.179 1.00 94.06 201 HIS A O 1
ATOM 1595 N N . CYS A 1 202 ? -2.994 3.366 -7.559 1.00 93.69 202 CYS A N 1
ATOM 1596 C CA . CYS A 1 202 ? -2.453 4.609 -8.087 1.00 93.69 202 CYS A CA 1
ATOM 1597 C C . CYS A 1 202 ? -0.926 4.577 -8.174 1.00 93.69 202 CYS A C 1
ATOM 1599 O O . CYS A 1 202 ? -0.397 5.106 -9.146 1.00 93.69 202 CYS A O 1
ATOM 1601 N N . LEU A 1 203 ? -0.233 3.911 -7.239 1.00 93.75 203 LEU A N 1
ATOM 1602 C CA . LEU A 1 203 ? 1.226 3.761 -7.303 1.00 93.75 203 LEU A CA 1
ATOM 1603 C C . LEU A 1 203 ? 1.698 3.001 -8.548 1.00 93.75 203 LEU A C 1
ATOM 1605 O O . LEU A 1 203 ? 2.817 3.213 -9.000 1.00 93.75 203 LEU A O 1
ATOM 1609 N N . VAL A 1 204 ? 0.855 2.127 -9.102 1.00 92.06 204 VAL A N 1
ATOM 1610 C CA . VAL A 1 204 ? 1.224 1.254 -10.220 1.00 92.06 204 VAL A CA 1
ATOM 1611 C C . VAL A 1 204 ? 0.760 1.814 -11.558 1.00 92.06 204 VAL A C 1
ATOM 1613 O O . VAL A 1 204 ? 1.493 1.700 -12.537 1.00 92.06 204 VAL A O 1
ATOM 1616 N N . CYS A 1 205 ? -0.431 2.411 -11.628 1.00 88.50 205 CYS A N 1
ATOM 1617 C CA . CYS A 1 205 ? -1.065 2.731 -12.912 1.00 88.50 205 CYS A CA 1
ATOM 1618 C C . CYS A 1 205 ? -1.770 4.089 -12.993 1.00 88.50 205 CYS A C 1
ATOM 1620 O O . CYS A 1 205 ? -2.445 4.350 -13.989 1.00 88.50 205 CYS A O 1
ATOM 1622 N N . CYS A 1 206 ? -1.635 4.975 -12.000 1.00 86.75 206 CYS A N 1
ATOM 1623 C CA . CYS A 1 206 ? -2.148 6.335 -12.164 1.00 86.75 206 CYS A CA 1
ATOM 1624 C C . CYS A 1 206 ? -1.258 7.119 -13.135 1.00 86.75 206 CYS A C 1
ATOM 1626 O O . CYS A 1 206 ? -0.064 7.296 -12.905 1.00 86.75 206 CYS A O 1
ATOM 1628 N N . GLN A 1 207 ? -1.857 7.627 -14.207 1.00 85.06 207 GLN A N 1
ATOM 1629 C CA . GLN A 1 207 ? -1.199 8.488 -15.188 1.00 85.06 207 GLN A CA 1
ATOM 1630 C C . GLN A 1 207 ? -1.366 9.976 -14.856 1.00 85.06 207 GLN A C 1
ATOM 1632 O O . GLN A 1 207 ? -0.625 10.806 -15.369 1.00 85.06 207 GLN A O 1
ATOM 1637 N N . GLY A 1 208 ? -2.289 10.329 -13.956 1.00 86.19 208 GLY A N 1
ATOM 1638 C CA . GLY A 1 208 ? -2.569 11.727 -13.606 1.00 86.19 208 GLY A CA 1
ATOM 1639 C C . GLY A 1 208 ? -1.428 12.461 -12.895 1.00 86.19 208 GLY A C 1
ATOM 1640 O O . GLY A 1 208 ? -1.419 13.689 -12.842 1.00 86.19 208 GLY A O 1
ATOM 1641 N N . TYR A 1 209 ? -0.459 11.722 -12.351 1.00 86.56 209 TYR A N 1
ATOM 1642 C CA . TYR A 1 209 ? 0.654 12.276 -11.572 1.00 86.56 209 TYR A CA 1
ATOM 1643 C C . TYR A 1 209 ? 2.030 11.987 -12.168 1.00 86.56 209 TYR A C 1
ATOM 1645 O O . TYR A 1 209 ? 3.038 12.460 -11.642 1.00 86.56 209 TYR A O 1
ATOM 1653 N N . ALA A 1 210 ? 2.076 11.251 -13.273 1.00 84.06 210 ALA A N 1
ATOM 1654 C CA . ALA A 1 210 ? 3.302 10.827 -13.923 1.00 84.06 210 ALA A CA 1
ATOM 1655 C C . ALA A 1 210 ? 3.382 11.392 -15.342 1.00 84.06 210 ALA A C 1
ATOM 1657 O O . ALA A 1 210 ? 2.389 11.841 -15.914 1.00 84.06 210 ALA A O 1
ATOM 1658 N N . ARG A 1 211 ? 4.582 11.384 -15.924 1.00 84.00 211 ARG A N 1
ATOM 1659 C CA . ARG A 1 211 ? 4.734 11.684 -17.352 1.00 84.00 211 ARG A CA 1
ATOM 1660 C C . ARG A 1 211 ? 4.139 10.537 -18.184 1.00 84.00 211 ARG A C 1
ATOM 1662 O O . ARG A 1 211 ? 4.119 9.400 -17.706 1.00 84.00 211 ARG A O 1
ATOM 1669 N N . PRO A 1 212 ? 3.696 10.796 -19.428 1.00 81.88 212 PRO A N 1
ATOM 1670 C CA . PRO A 1 212 ? 3.353 9.723 -20.355 1.00 81.88 212 PRO A CA 1
ATOM 1671 C C . PRO A 1 212 ? 4.502 8.712 -20.463 1.00 81.88 212 PRO A C 1
ATOM 1673 O O . PRO A 1 212 ? 5.665 9.114 -20.499 1.00 81.88 212 PRO A O 1
ATOM 1676 N N . ASN A 1 213 ? 4.176 7.418 -20.500 1.00 83.25 213 ASN A N 1
ATOM 1677 C CA . ASN A 1 213 ? 5.140 6.310 -20.584 1.00 83.25 213 ASN A CA 1
ATOM 1678 C C . ASN A 1 213 ? 6.172 6.245 -19.440 1.00 83.25 213 ASN A C 1
ATOM 1680 O O . ASN A 1 213 ? 7.199 5.589 -19.587 1.00 83.25 213 ASN A O 1
ATOM 1684 N N . ALA A 1 214 ? 5.920 6.913 -18.308 1.00 90.00 214 ALA A N 1
ATOM 1685 C CA . ALA A 1 214 ? 6.731 6.744 -17.107 1.00 90.00 214 ALA A CA 1
ATOM 1686 C C . ALA A 1 214 ? 6.745 5.269 -16.684 1.00 90.00 214 ALA A C 1
ATOM 1688 O O . ALA A 1 214 ? 5.699 4.619 -16.726 1.00 90.00 214 ALA A O 1
ATOM 1689 N N . ASP A 1 215 ? 7.906 4.769 -16.264 1.00 93.06 215 ASP A N 1
ATOM 1690 C CA . ASP A 1 215 ? 8.063 3.425 -15.701 1.00 93.06 215 ASP A CA 1
ATOM 1691 C C . ASP A 1 215 ? 7.436 3.319 -14.294 1.00 93.06 215 ASP A C 1
ATOM 1693 O O . ASP A 1 215 ? 6.997 4.320 -13.724 1.00 93.06 215 ASP A O 1
ATOM 1697 N N . LEU A 1 216 ? 7.352 2.111 -13.725 1.00 94.31 216 LEU A N 1
ATOM 1698 C CA . LEU A 1 216 ? 6.745 1.867 -12.409 1.00 94.31 216 LEU A CA 1
ATOM 1699 C C . LEU A 1 216 ? 7.267 2.801 -11.314 1.00 94.31 216 LEU A C 1
ATOM 1701 O O . LEU A 1 216 ? 6.474 3.332 -10.534 1.00 94.31 216 LEU A O 1
ATOM 1705 N N . VAL A 1 217 ? 8.583 2.999 -11.243 1.00 95.69 217 VAL A N 1
ATOM 1706 C CA . VAL A 1 217 ? 9.197 3.806 -10.185 1.00 95.69 217 VAL A CA 1
ATOM 1707 C C . VAL A 1 217 ? 8.892 5.282 -10.409 1.00 95.69 217 VAL A C 1
ATOM 1709 O O . VAL A 1 217 ? 8.464 5.958 -9.475 1.00 95.69 217 VAL A O 1
ATOM 1712 N N . ASP A 1 218 ? 9.013 5.776 -11.641 1.00 94.12 218 ASP A N 1
ATOM 1713 C CA . ASP A 1 218 ? 8.681 7.163 -11.974 1.00 94.12 218 ASP A CA 1
ATOM 1714 C C . ASP A 1 218 ? 7.185 7.462 -11.750 1.00 94.12 218 ASP A C 1
ATOM 1716 O O . ASP A 1 218 ? 6.833 8.545 -11.266 1.00 94.12 218 ASP A O 1
ATOM 1720 N N . ARG A 1 219 ? 6.289 6.505 -12.046 1.00 94.06 219 ARG A N 1
ATOM 1721 C CA . ARG A 1 219 ? 4.847 6.624 -11.759 1.00 94.06 219 ARG A CA 1
ATOM 1722 C C . ARG A 1 219 ? 4.580 6.704 -10.262 1.00 94.06 219 ARG A C 1
ATOM 1724 O O . ARG A 1 219 ? 3.877 7.617 -9.818 1.00 94.06 219 ARG A O 1
ATOM 1731 N N . ALA A 1 220 ? 5.179 5.806 -9.483 1.00 95.44 220 ALA A N 1
ATOM 1732 C CA . ALA A 1 220 ? 5.056 5.816 -8.033 1.00 95.44 220 ALA A CA 1
ATOM 1733 C C . ALA A 1 220 ? 5.583 7.131 -7.436 1.00 95.44 220 ALA A C 1
ATOM 1735 O O . ALA A 1 220 ? 4.873 7.769 -6.663 1.00 95.44 220 ALA A O 1
ATOM 1736 N N . ILE A 1 221 ? 6.767 7.600 -7.846 1.00 95.44 221 ILE A N 1
ATOM 1737 C CA . ILE A 1 221 ? 7.338 8.887 -7.407 1.00 95.44 221 ILE A CA 1
ATOM 1738 C C . ILE A 1 221 ? 6.405 10.053 -7.743 1.00 95.44 221 ILE A C 1
ATOM 1740 O O . ILE A 1 221 ? 6.202 10.937 -6.908 1.00 95.44 221 ILE A O 1
ATOM 1744 N N . GLY A 1 222 ? 5.797 10.054 -8.931 1.00 94.06 222 GLY A N 1
ATOM 1745 C CA . GLY A 1 222 ? 4.809 11.060 -9.319 1.00 94.06 222 GLY A CA 1
ATOM 1746 C C . GLY A 1 222 ? 3.650 11.153 -8.324 1.00 94.06 222 GLY A C 1
ATOM 1747 O O . GLY A 1 222 ? 3.330 12.241 -7.847 1.00 94.06 222 GLY A O 1
ATOM 1748 N N . VAL A 1 223 ? 3.068 10.012 -7.945 1.00 93.50 223 VAL A N 1
ATOM 1749 C CA . VAL A 1 223 ? 1.988 9.944 -6.944 1.00 93.50 223 VAL A CA 1
ATOM 1750 C C . VAL A 1 223 ? 2.475 10.364 -5.557 1.00 93.50 223 VAL A C 1
ATOM 1752 O O . VAL A 1 223 ? 1.845 11.196 -4.904 1.00 93.50 223 VAL A O 1
ATOM 1755 N N . LEU A 1 224 ? 3.611 9.825 -5.110 1.00 94.25 224 LEU A N 1
ATOM 1756 C CA . LEU A 1 224 ? 4.180 10.113 -3.792 1.00 94.25 224 LEU A CA 1
ATOM 1757 C C . LEU A 1 224 ? 4.441 11.617 -3.610 1.00 94.25 224 LEU A C 1
ATOM 1759 O O . LEU A 1 224 ? 4.106 12.186 -2.574 1.00 94.25 224 LEU A O 1
ATOM 1763 N N . THR A 1 225 ? 4.985 12.276 -4.632 1.00 92.88 225 THR A N 1
ATOM 1764 C CA . THR A 1 225 ? 5.343 13.699 -4.564 1.00 92.88 225 THR A CA 1
ATOM 1765 C C . THR A 1 225 ? 4.153 14.633 -4.760 1.00 92.88 225 THR A C 1
ATOM 1767 O O . THR A 1 225 ? 4.033 15.627 -4.048 1.00 92.88 225 THR A O 1
ATOM 1770 N N . ARG A 1 226 ? 3.252 14.335 -5.706 1.00 89.00 226 ARG A N 1
ATOM 1771 C CA . ARG A 1 226 ? 2.162 15.252 -6.086 1.00 89.00 226 ARG A CA 1
ATOM 1772 C C . ARG A 1 226 ? 0.867 15.038 -5.316 1.00 89.00 226 ARG A C 1
ATOM 1774 O O . ARG A 1 226 ? 0.073 15.967 -5.226 1.00 89.00 226 ARG A O 1
ATOM 1781 N N . SER A 1 227 ? 0.627 13.832 -4.808 1.00 87.19 227 SER A N 1
ATOM 1782 C CA . SER A 1 227 ? -0.605 13.506 -4.079 1.00 87.19 227 SER A CA 1
ATOM 1783 C C . SER A 1 227 ? -0.388 13.364 -2.588 1.00 87.19 227 SER A C 1
ATOM 1785 O O . SER A 1 227 ? -1.245 13.777 -1.816 1.00 87.19 227 SER A O 1
ATOM 1787 N N . PHE A 1 228 ? 0.732 12.765 -2.182 1.00 88.12 228 PHE A N 1
ATOM 1788 C CA . PHE A 1 228 ? 1.052 12.589 -0.765 1.00 88.12 228 PHE A CA 1
ATOM 1789 C C . PHE A 1 228 ? 1.995 13.663 -0.222 1.00 88.12 228 PHE A C 1
ATOM 1791 O O . PHE A 1 228 ? 2.401 13.567 0.936 1.00 88.12 228 PHE A O 1
ATOM 1798 N N . GLU A 1 229 ? 2.329 14.662 -1.047 1.00 86.62 229 GLU A N 1
ATOM 1799 C CA . GLU A 1 229 ? 3.149 15.826 -0.685 1.00 86.62 229 GLU A CA 1
ATOM 1800 C C . GLU A 1 229 ? 4.517 15.440 -0.093 1.00 86.62 229 GLU A C 1
ATOM 1802 O O . GLU A 1 229 ? 5.102 16.166 0.710 1.00 86.62 229 GLU A O 1
ATOM 1807 N N . ILE A 1 230 ? 5.053 14.279 -0.488 1.00 89.25 230 ILE A N 1
ATOM 1808 C CA . ILE A 1 230 ? 6.393 13.852 -0.086 1.00 89.25 230 ILE A CA 1
ATOM 1809 C C . ILE A 1 230 ? 7.411 14.668 -0.880 1.00 89.25 230 ILE A C 1
ATOM 1811 O O . ILE A 1 230 ? 7.351 14.743 -2.108 1.00 89.25 230 ILE A O 1
ATOM 1815 N N . MET A 1 231 ? 8.376 15.274 -0.192 1.00 89.81 231 MET A N 1
ATOM 1816 C CA . MET A 1 231 ? 9.435 16.031 -0.855 1.00 89.81 231 MET A CA 1
ATOM 1817 C C . MET A 1 231 ? 10.253 15.107 -1.766 1.00 89.81 231 MET A C 1
ATOM 1819 O O . MET A 1 231 ? 10.772 14.085 -1.328 1.00 89.81 231 MET A O 1
ATOM 1823 N N . ALA A 1 232 ? 10.409 15.473 -3.040 1.00 89.44 232 ALA A N 1
ATOM 1824 C CA . ALA A 1 232 ? 11.146 14.643 -3.998 1.00 89.44 232 ALA A CA 1
ATOM 1825 C C . ALA A 1 232 ? 12.594 14.368 -3.543 1.00 89.44 232 ALA A C 1
ATOM 1827 O O . ALA A 1 232 ? 13.104 13.273 -3.749 1.00 89.44 232 ALA A O 1
ATOM 1828 N N . SER A 1 233 ? 13.223 15.330 -2.859 1.00 89.06 233 SER A N 1
ATOM 1829 C CA . SER A 1 233 ? 14.574 15.203 -2.296 1.00 89.06 233 SER A CA 1
ATOM 1830 C C . SER A 1 233 ? 14.701 14.169 -1.173 1.00 89.06 233 SER A C 1
ATOM 1832 O O . SER A 1 233 ? 15.817 13.770 -0.859 1.00 89.06 233 SER A O 1
ATOM 1834 N N . THR A 1 234 ? 13.595 13.733 -0.561 1.00 90.81 234 THR A N 1
ATOM 1835 C CA . THR A 1 234 ? 13.611 12.702 0.489 1.00 90.81 234 THR A CA 1
ATOM 1836 C C . THR A 1 234 ? 13.378 11.297 -0.058 1.00 90.81 234 THR A C 1
ATOM 1838 O O . THR A 1 234 ? 13.481 10.330 0.691 1.00 90.81 234 THR A O 1
ATOM 1841 N N . ILE A 1 235 ? 13.033 11.163 -1.342 1.00 95.00 235 ILE A N 1
ATOM 1842 C CA . ILE A 1 235 ? 12.834 9.860 -1.974 1.00 95.00 235 ILE A CA 1
ATOM 1843 C C . ILE A 1 235 ? 14.179 9.351 -2.487 1.00 95.00 235 ILE A C 1
ATOM 1845 O O . ILE A 1 235 ? 14.756 9.907 -3.419 1.00 95.00 235 ILE A O 1
ATOM 1849 N N . VAL A 1 236 ? 14.659 8.262 -1.890 1.00 96.38 236 VAL A N 1
ATOM 1850 C CA . VAL A 1 236 ? 15.883 7.586 -2.321 1.00 96.38 236 VAL A CA 1
ATOM 1851 C C . VAL A 1 236 ? 15.541 6.556 -3.394 1.00 96.38 236 VAL A C 1
ATOM 1853 O O . VAL A 1 236 ? 14.820 5.593 -3.130 1.00 96.38 236 VAL A O 1
ATOM 1856 N N . VAL A 1 237 ? 16.071 6.761 -4.602 1.00 97.25 237 VAL A N 1
ATOM 1857 C CA . VAL A 1 237 ? 16.037 5.770 -5.685 1.00 97.25 237 VAL A CA 1
ATOM 1858 C C . VAL A 1 237 ? 17.331 4.969 -5.645 1.00 97.25 237 VAL A C 1
ATOM 1860 O O . VAL A 1 237 ? 18.414 5.507 -5.870 1.00 97.25 237 VAL A O 1
ATOM 1863 N N . HIS A 1 238 ? 17.218 3.682 -5.343 1.00 96.50 238 HIS A N 1
ATOM 1864 C CA . HIS A 1 238 ? 18.348 2.769 -5.234 1.00 96.50 238 HIS A CA 1
ATOM 1865 C C . HIS A 1 238 ? 18.711 2.198 -6.613 1.00 96.50 238 HIS A C 1
ATOM 1867 O O . HIS A 1 238 ? 17.797 1.829 -7.355 1.00 96.50 238 HIS A O 1
ATOM 1873 N N . PRO A 1 239 ? 20.012 2.058 -6.947 1.00 95.75 239 PRO A N 1
ATOM 1874 C CA . PRO A 1 239 ? 20.465 1.449 -8.204 1.00 95.75 239 PRO A CA 1
ATOM 1875 C C . PRO A 1 239 ? 20.175 -0.064 -8.275 1.00 95.75 239 PRO A C 1
ATOM 1877 O O . PRO A 1 239 ? 20.132 -0.671 -9.344 1.00 95.75 239 PRO A O 1
ATOM 1880 N N . SER A 1 240 ? 19.989 -0.691 -7.113 1.00 93.81 240 SER A N 1
ATOM 1881 C CA . SER A 1 240 ? 19.685 -2.110 -6.948 1.00 93.81 240 SER A CA 1
ATOM 1882 C C . SER A 1 240 ? 18.973 -2.332 -5.615 1.00 93.81 240 SER A C 1
ATOM 1884 O O . SER A 1 240 ? 19.271 -1.612 -4.658 1.00 93.81 240 SER A O 1
ATOM 1886 N N . PRO A 1 241 ? 18.099 -3.342 -5.492 1.00 93.00 241 PRO A N 1
ATOM 1887 C CA . PRO A 1 241 ? 17.515 -3.683 -4.209 1.00 93.00 241 PRO A CA 1
ATOM 1888 C C . PRO A 1 241 ? 18.526 -4.502 -3.378 1.00 93.00 241 PRO A C 1
ATOM 1890 O O . PRO A 1 241 ? 19.495 -5.031 -3.936 1.00 93.00 241 PRO A O 1
ATOM 1893 N N . PRO A 1 242 ? 18.327 -4.647 -2.060 1.00 91.31 242 PRO A N 1
ATOM 1894 C CA . PRO A 1 242 ? 19.226 -5.414 -1.194 1.00 91.31 242 PRO A CA 1
ATOM 1895 C C . PRO A 1 242 ? 19.282 -6.903 -1.568 1.00 91.31 242 PRO A C 1
ATOM 1897 O O . PRO A 1 242 ? 18.409 -7.429 -2.271 1.00 91.31 242 PRO A O 1
ATOM 1900 N N . GLY A 1 243 ? 20.308 -7.608 -1.084 1.00 89.44 243 GLY A N 1
ATOM 1901 C CA . GLY A 1 243 ? 20.636 -8.964 -1.530 1.00 89.44 243 GLY A CA 1
ATOM 1902 C C . GLY A 1 243 ? 19.505 -9.969 -1.305 1.00 89.44 243 GLY A C 1
ATOM 1903 O O . GLY A 1 243 ? 19.283 -10.854 -2.134 1.00 89.44 243 GLY A O 1
ATOM 1904 N N . TYR A 1 244 ? 18.728 -9.822 -0.229 1.00 85.69 244 TYR A N 1
ATOM 1905 C CA . TYR A 1 244 ? 17.574 -10.691 0.021 1.00 85.69 244 TYR A CA 1
ATOM 1906 C C . TYR A 1 244 ? 16.430 -10.491 -0.987 1.00 85.69 244 TYR A C 1
ATOM 1908 O O . TYR A 1 244 ? 15.808 -11.476 -1.382 1.00 85.69 244 TYR A O 1
ATOM 1916 N N . VAL A 1 245 ? 16.184 -9.262 -1.460 1.00 90.19 245 VAL A N 1
ATOM 1917 C CA . VAL A 1 245 ? 15.193 -8.985 -2.518 1.00 90.19 245 VAL A CA 1
ATOM 1918 C C . VAL A 1 245 ? 15.655 -9.595 -3.834 1.00 90.19 245 VAL A C 1
ATOM 1920 O O . VAL A 1 245 ? 14.872 -10.243 -4.524 1.00 90.19 245 VAL A O 1
ATOM 1923 N N . GLN A 1 246 ? 16.945 -9.466 -4.157 1.00 90.88 246 GLN A N 1
ATOM 1924 C CA . GLN A 1 246 ? 17.524 -10.108 -5.341 1.00 90.88 246 GLN A CA 1
ATOM 1925 C C . GLN A 1 246 ? 17.350 -11.631 -5.293 1.00 90.88 246 GLN A C 1
ATOM 1927 O O . GLN A 1 246 ? 16.901 -12.235 -6.266 1.00 90.88 246 GLN A O 1
ATOM 1932 N N . LYS A 1 247 ? 17.622 -12.254 -4.139 1.00 88.06 247 LYS A N 1
ATOM 1933 C CA . LYS A 1 247 ? 17.399 -13.692 -3.924 1.00 88.06 247 LYS A CA 1
ATOM 1934 C C . LYS A 1 247 ? 15.926 -14.081 -4.061 1.00 88.06 247 LYS A C 1
ATOM 1936 O O . LYS A 1 247 ? 15.657 -15.120 -4.650 1.00 88.06 247 LYS A O 1
ATOM 1941 N N . MET A 1 248 ? 14.985 -13.269 -3.571 1.00 85.69 248 MET A N 1
ATOM 1942 C CA . MET A 1 248 ? 13.547 -13.520 -3.750 1.00 85.69 248 MET A CA 1
ATOM 1943 C C . MET A 1 248 ? 13.151 -13.534 -5.229 1.00 85.69 248 MET A C 1
ATOM 1945 O O . MET A 1 248 ? 12.470 -1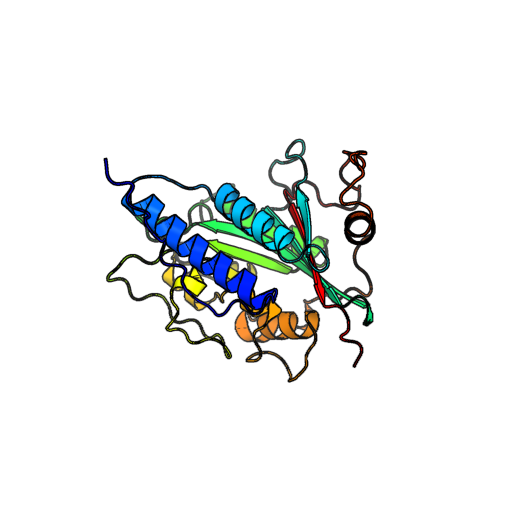4.458 -5.662 1.00 85.69 248 MET A O 1
ATOM 1949 N N . MET A 1 249 ? 13.632 -12.570 -6.018 1.00 86.88 249 MET A N 1
ATOM 1950 C CA . MET A 1 249 ? 13.353 -12.516 -7.458 1.00 86.88 249 MET A CA 1
ATOM 1951 C C . MET A 1 249 ? 14.000 -13.673 -8.234 1.00 86.88 249 MET A C 1
ATOM 1953 O O . MET A 1 249 ? 13.423 -14.182 -9.190 1.00 86.88 249 MET A O 1
ATOM 1957 N N . LEU A 1 250 ? 15.204 -14.104 -7.840 1.00 82.88 250 LEU A N 1
ATOM 1958 C CA . LEU A 1 250 ? 15.892 -15.242 -8.461 1.00 82.88 250 LEU A CA 1
ATOM 1959 C C . LEU A 1 250 ? 15.272 -16.589 -8.067 1.00 82.88 250 LEU A C 1
ATOM 1961 O O . LEU A 1 250 ? 15.182 -17.481 -8.907 1.00 82.88 250 LEU A O 1
ATOM 1965 N N . GLY A 1 251 ? 14.864 -16.728 -6.804 1.00 69.62 251 GLY A N 1
ATOM 1966 C CA . GLY A 1 251 ? 14.221 -17.921 -6.258 1.00 69.62 251 GLY A CA 1
ATOM 1967 C C . GLY A 1 251 ? 12.801 -18.102 -6.779 1.00 69.62 251 GLY A C 1
ATOM 1968 O O . GLY A 1 251 ? 12.443 -19.206 -7.145 1.00 69.62 251 GLY A O 1
ATOM 1969 N N . GLY A 1 252 ? 12.026 -17.023 -6.936 1.00 58.28 252 GLY A N 1
ATOM 1970 C CA . GLY A 1 252 ? 10.701 -17.093 -7.565 1.00 58.28 252 GLY A CA 1
ATOM 1971 C C . GLY A 1 252 ? 10.734 -17.481 -9.050 1.00 58.28 252 GLY A C 1
ATOM 1972 O O . GLY A 1 252 ? 9.740 -17.962 -9.578 1.00 58.28 252 GLY A O 1
ATOM 1973 N N . ARG A 1 253 ? 11.884 -17.318 -9.723 1.00 52.50 253 ARG A N 1
ATOM 1974 C CA . ARG A 1 253 ? 12.104 -17.767 -11.110 1.00 52.50 253 ARG A CA 1
ATOM 1975 C C . ARG A 1 253 ? 12.538 -19.232 -11.224 1.00 52.50 253 ARG A C 1
ATOM 1977 O O . ARG A 1 253 ? 12.558 -19.754 -12.335 1.00 52.50 253 ARG A O 1
ATOM 1984 N N . ARG A 1 254 ? 12.922 -19.883 -10.119 1.00 40.75 254 ARG A N 1
ATOM 1985 C CA . ARG A 1 254 ? 13.311 -21.299 -10.093 1.00 40.75 254 ARG A CA 1
ATOM 1986 C C . ARG A 1 254 ? 12.265 -22.089 -9.302 1.00 40.75 254 ARG A C 1
ATOM 1988 O O . ARG A 1 254 ? 12.165 -21.949 -8.095 1.00 40.75 254 ARG A O 1
ATOM 1995 N N . ASP A 1 255 ? 11.544 -22.936 -10.029 1.00 36.56 255 ASP A N 1
ATOM 1996 C CA . ASP A 1 255 ? 10.730 -24.062 -9.561 1.00 36.56 255 ASP A CA 1
ATOM 1997 C C . ASP A 1 255 ? 9.368 -23.777 -8.893 1.00 36.56 255 ASP A C 1
ATOM 1999 O O . ASP A 1 255 ? 9.240 -23.613 -7.685 1.00 36.56 255 ASP A O 1
ATOM 2003 N N . ALA A 1 256 ? 8.306 -23.977 -9.684 1.00 39.69 256 ALA A N 1
ATOM 2004 C CA . ALA A 1 256 ? 6.992 -24.432 -9.208 1.00 39.69 256 ALA A CA 1
ATOM 2005 C C . ALA A 1 256 ? 6.975 -25.947 -8.867 1.00 39.69 256 ALA A C 1
ATOM 2007 O O . ALA A 1 256 ? 5.909 -26.541 -8.718 1.00 39.69 256 ALA A O 1
ATOM 2008 N N . SER A 1 257 ? 8.145 -26.595 -8.778 1.00 34.56 257 SER A N 1
ATOM 2009 C CA . SER A 1 257 ? 8.279 -28.054 -8.655 1.00 34.56 257 SER A CA 1
ATOM 2010 C C . SER A 1 257 ? 9.370 -28.547 -7.694 1.00 34.56 257 SER A C 1
ATOM 2012 O O . SER A 1 257 ? 9.586 -29.754 -7.634 1.00 34.56 257 SER A O 1
ATOM 2014 N N . SER A 1 258 ? 10.050 -27.687 -6.925 1.00 36.03 258 SER A N 1
ATOM 2015 C CA . SER A 1 258 ? 11.032 -28.141 -5.928 1.00 36.03 258 SER A CA 1
ATOM 2016 C C . SER A 1 258 ? 10.708 -27.593 -4.536 1.00 36.03 258 SER A C 1
ATOM 2018 O O . SER A 1 258 ? 10.903 -26.432 -4.189 1.00 36.03 258 SER A O 1
ATOM 2020 N N . SER A 1 259 ? 10.156 -28.476 -3.706 1.00 35.62 259 SER A N 1
ATOM 2021 C CA . SER A 1 259 ? 9.857 -28.249 -2.294 1.00 35.62 259 SER A CA 1
ATOM 2022 C C . SER A 1 259 ? 11.111 -28.401 -1.425 1.00 35.62 259 SER A C 1
ATOM 2024 O O . SER A 1 259 ? 11.111 -29.161 -0.457 1.00 35.62 259 SER A O 1
ATOM 2026 N N . THR A 1 260 ? 12.207 -27.727 -1.771 1.00 36.22 260 THR A N 1
ATOM 2027 C CA . THR A 1 260 ? 13.405 -27.692 -0.920 1.00 36.22 260 THR A CA 1
ATOM 2028 C C . THR A 1 260 ? 13.568 -26.299 -0.337 1.00 36.22 260 THR A C 1
ATOM 2030 O O . THR A 1 260 ? 13.880 -25.343 -1.043 1.00 36.22 260 THR A O 1
ATOM 2033 N N . GLY A 1 261 ? 13.275 -26.211 0.963 1.00 39.19 261 GLY A N 1
ATOM 2034 C CA . GLY A 1 261 ? 13.180 -24.987 1.746 1.00 39.19 261 GLY A CA 1
ATOM 2035 C C . GLY A 1 261 ? 14.388 -24.067 1.602 1.00 39.19 261 GLY A C 1
ATOM 2036 O O . GLY A 1 261 ? 15.533 -24.457 1.823 1.00 39.19 261 GLY A O 1
ATOM 2037 N N . LEU A 1 262 ? 14.100 -22.814 1.256 1.00 44.25 262 LEU A N 1
ATOM 2038 C CA . LEU A 1 262 ? 15.033 -21.701 1.394 1.00 44.25 262 LEU A CA 1
ATOM 2039 C C . LEU A 1 262 ? 15.243 -21.399 2.889 1.00 44.25 262 LEU A C 1
ATOM 2041 O O . LEU A 1 262 ? 14.296 -21.546 3.663 1.00 44.25 262 LEU A O 1
ATOM 2045 N N . PRO A 1 263 ? 16.448 -20.957 3.298 1.00 42.69 263 PRO A N 1
ATOM 2046 C CA . PRO A 1 263 ? 16.832 -20.853 4.703 1.00 42.69 263 PRO A CA 1
ATOM 2047 C C . PRO A 1 263 ? 15.833 -20.024 5.516 1.00 42.69 263 PRO A C 1
ATOM 2049 O O . PRO A 1 263 ? 15.392 -18.952 5.085 1.00 42.69 263 PRO A O 1
ATOM 2052 N N . GLU A 1 264 ? 15.479 -20.577 6.675 1.00 47.44 264 GLU A N 1
ATOM 2053 C CA . GLU A 1 264 ? 14.494 -20.085 7.645 1.00 47.44 264 GLU A CA 1
ATOM 2054 C C . GLU A 1 264 ? 14.973 -18.824 8.389 1.00 47.44 264 GLU A C 1
ATOM 2056 O O . GLU A 1 264 ? 14.172 -18.089 8.965 1.00 47.44 264 GLU A O 1
ATOM 2061 N N . GLU A 1 265 ? 16.273 -18.525 8.326 1.00 49.88 265 GLU A N 1
ATOM 2062 C CA . GLU A 1 265 ? 16.865 -17.360 8.979 1.00 49.88 265 GLU A CA 1
ATOM 2063 C C . GLU A 1 265 ? 16.498 -16.054 8.258 1.00 49.88 265 GLU A C 1
ATOM 2065 O O . GLU A 1 265 ? 16.633 -15.926 7.033 1.00 49.88 265 GLU A O 1
ATOM 2070 N N . LEU A 1 266 ? 16.044 -15.058 9.035 1.00 52.38 266 LEU A N 1
ATOM 2071 C CA . LEU A 1 266 ? 15.928 -13.683 8.551 1.00 52.38 266 LEU A CA 1
ATOM 2072 C C . LEU A 1 266 ? 17.302 -13.253 8.008 1.00 52.38 266 LEU A C 1
ATOM 2074 O O . LEU A 1 266 ? 18.292 -13.357 8.735 1.00 52.38 266 LEU A O 1
ATOM 2078 N N . PRO A 1 267 ? 17.389 -12.737 6.769 1.00 60.28 267 PRO A N 1
ATOM 2079 C CA . PRO A 1 267 ? 18.606 -12.090 6.303 1.00 60.28 267 PRO A CA 1
ATOM 2080 C C . PRO A 1 267 ? 19.017 -11.017 7.316 1.00 60.28 267 PRO A C 1
ATOM 2082 O O . PRO A 1 267 ? 18.165 -10.238 7.736 1.00 60.28 267 PRO A O 1
ATOM 2085 N N . SER A 1 268 ? 20.299 -10.931 7.674 1.00 56.25 268 SER A N 1
ATOM 2086 C CA . SER A 1 268 ? 20.819 -9.889 8.580 1.00 56.25 268 SER A CA 1
ATOM 2087 C C . SER A 1 268 ? 20.520 -8.460 8.099 1.00 56.25 268 SER A C 1
ATOM 2089 O O . SER A 1 268 ? 20.505 -7.524 8.891 1.00 56.25 268 SER A O 1
ATOM 2091 N N . GLU A 1 269 ? 20.263 -8.304 6.799 1.00 60.88 269 GLU A N 1
ATOM 2092 C CA . GLU A 1 269 ? 19.862 -7.065 6.125 1.00 60.88 269 GLU A CA 1
ATOM 2093 C C . GLU A 1 269 ? 18.366 -6.721 6.274 1.00 60.88 269 GLU A C 1
ATOM 2095 O O . GLU A 1 269 ? 17.954 -5.615 5.921 1.00 60.88 269 GLU A O 1
ATOM 2100 N N . LEU A 1 270 ? 17.522 -7.655 6.730 1.00 65.56 270 LEU A N 1
ATOM 2101 C CA . LEU A 1 270 ? 16.095 -7.412 6.925 1.00 65.56 270 LEU A CA 1
ATOM 2102 C C . LEU A 1 270 ? 15.870 -6.817 8.316 1.00 65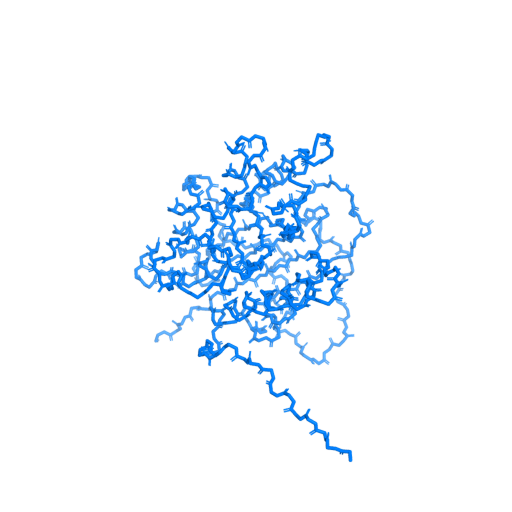.56 270 LEU A C 1
ATOM 2104 O O . LEU A 1 270 ? 16.195 -7.438 9.327 1.00 65.56 270 LEU A O 1
ATOM 2108 N N . SER A 1 271 ? 15.276 -5.623 8.368 1.00 61.91 271 SER A N 1
ATOM 2109 C CA . SER A 1 271 ? 14.935 -4.973 9.634 1.00 61.91 271 SER A CA 1
ATOM 2110 C C . SER A 1 271 ? 14.066 -5.905 10.494 1.00 61.91 271 SER A C 1
ATOM 2112 O O . SER A 1 271 ? 13.058 -6.420 9.992 1.00 61.91 271 SER A O 1
ATOM 2114 N N . PRO A 1 272 ? 14.427 -6.138 11.771 1.00 61.72 272 PRO A N 1
ATOM 2115 C CA . PRO A 1 272 ? 13.656 -6.998 12.657 1.00 61.72 272 PRO A CA 1
ATOM 2116 C C . PRO A 1 272 ? 12.201 -6.539 12.749 1.00 61.72 272 PRO A C 1
ATOM 2118 O O . PRO A 1 272 ? 11.924 -5.367 12.979 1.00 61.72 272 PRO A O 1
ATOM 2121 N N . GLY A 1 273 ? 11.264 -7.473 12.617 1.00 64.56 273 GLY A N 1
ATOM 2122 C CA . GLY A 1 273 ? 9.843 -7.201 12.813 1.00 64.56 273 GLY A CA 1
ATOM 2123 C C . GLY A 1 273 ? 9.075 -6.694 11.592 1.00 64.56 273 GLY A C 1
ATOM 2124 O O . GLY A 1 273 ? 8.129 -5.930 11.742 1.00 64.56 273 GLY A O 1
ATOM 2125 N N . ILE A 1 274 ? 9.501 -7.085 10.392 1.00 73.19 274 ILE A N 1
ATOM 2126 C CA . ILE A 1 274 ? 8.688 -7.003 9.175 1.00 73.19 274 ILE A CA 1
ATOM 2127 C C . ILE A 1 274 ? 8.034 -8.369 8.935 1.00 73.19 274 ILE A C 1
ATOM 2129 O O . ILE A 1 274 ? 8.744 -9.352 8.719 1.00 73.19 274 ILE A O 1
ATOM 2133 N N . SER A 1 275 ? 6.697 -8.425 8.912 1.00 77.69 275 SER A N 1
ATOM 2134 C CA . SER A 1 275 ? 5.958 -9.673 8.667 1.00 77.69 275 SER A CA 1
ATOM 2135 C C . SER A 1 275 ? 6.008 -10.108 7.197 1.00 77.69 275 SER A C 1
ATOM 2137 O O . SER A 1 275 ? 6.072 -11.305 6.914 1.00 77.69 275 SER A O 1
ATOM 2139 N N . TYR A 1 276 ? 6.005 -9.162 6.248 1.00 84.44 276 TYR A N 1
ATOM 2140 C CA . TYR A 1 276 ? 6.027 -9.468 4.812 1.00 84.44 276 TYR A CA 1
ATOM 2141 C C . TYR A 1 276 ? 6.990 -8.589 4.027 1.00 84.44 276 TYR A C 1
ATOM 2143 O O . TYR A 1 276 ? 7.124 -7.390 4.272 1.00 84.44 276 TYR A O 1
ATOM 2151 N N . VAL A 1 277 ? 7.585 -9.177 2.995 1.00 87.19 277 VAL A N 1
ATOM 2152 C CA . VAL A 1 277 ? 8.248 -8.442 1.920 1.00 87.19 277 VAL A CA 1
ATOM 2153 C C . VAL A 1 277 ? 7.503 -8.719 0.628 1.00 87.19 277 VAL A C 1
ATOM 2155 O O . VAL A 1 277 ? 7.396 -9.871 0.219 1.00 87.19 277 VAL A O 1
ATOM 2158 N N . MET A 1 278 ? 7.009 -7.657 0.001 1.00 93.38 278 MET A N 1
ATOM 2159 C CA . MET A 1 278 ? 6.430 -7.656 -1.335 1.00 93.38 278 MET A CA 1
ATOM 2160 C C . MET A 1 278 ? 7.389 -6.940 -2.282 1.00 93.38 278 MET A C 1
ATOM 2162 O O . MET A 1 278 ? 7.851 -5.836 -2.001 1.00 93.38 278 MET A O 1
ATOM 2166 N N . VAL A 1 279 ? 7.687 -7.561 -3.412 1.00 94.12 279 VAL A N 1
ATOM 2167 C CA . VAL A 1 279 ? 8.517 -6.995 -4.474 1.00 94.12 279 VAL A CA 1
ATOM 2168 C C . VAL A 1 279 ? 7.663 -6.944 -5.720 1.00 94.12 279 VAL A C 1
ATOM 2170 O O . VAL A 1 279 ? 7.097 -7.960 -6.096 1.00 94.12 279 VAL A O 1
ATOM 2173 N N . THR A 1 280 ? 7.567 -5.784 -6.353 1.00 94.19 280 THR A N 1
ATOM 2174 C CA . THR A 1 280 ? 6.877 -5.595 -7.625 1.00 94.19 280 THR A CA 1
ATOM 2175 C C . THR A 1 280 ? 7.864 -5.069 -8.644 1.00 94.19 280 THR A C 1
ATOM 2177 O O . THR A 1 280 ? 8.509 -4.044 -8.418 1.00 94.19 280 THR A O 1
ATOM 2180 N N . THR A 1 281 ? 7.948 -5.746 -9.780 1.00 92.25 281 THR A N 1
ATOM 2181 C CA . THR A 1 281 ? 8.802 -5.349 -10.889 1.00 92.25 281 THR A CA 1
ATOM 2182 C C . THR A 1 281 ? 7.984 -5.039 -12.125 1.00 92.25 281 THR A C 1
ATOM 2184 O O . THR A 1 281 ? 7.053 -5.766 -12.448 1.00 92.25 281 THR A O 1
ATOM 2187 N N . GLU A 1 282 ? 8.363 -3.994 -12.851 1.00 87.44 282 GLU A N 1
ATOM 2188 C CA . GLU A 1 282 ? 7.953 -3.835 -14.244 1.00 87.44 282 GLU A CA 1
ATOM 2189 C C . GLU A 1 282 ? 9.101 -4.316 -15.130 1.00 87.44 282 GLU A C 1
ATOM 2191 O O . GLU A 1 282 ? 10.200 -3.752 -15.113 1.00 87.44 282 GLU A O 1
ATOM 2196 N N . ALA A 1 283 ? 8.868 -5.396 -15.878 1.00 73.19 283 ALA A N 1
ATOM 2197 C CA . ALA A 1 283 ? 9.787 -5.797 -16.929 1.00 73.19 283 ALA A CA 1
ATOM 2198 C C . ALA A 1 283 ? 9.829 -4.702 -18.004 1.00 73.19 283 ALA A C 1
ATOM 2200 O O . ALA A 1 283 ? 8.793 -4.145 -18.374 1.00 73.19 283 ALA A O 1
ATOM 2201 N N . ALA A 1 284 ? 11.018 -4.412 -18.543 1.00 53.19 284 ALA A N 1
ATOM 2202 C CA . ALA A 1 284 ? 11.093 -3.632 -19.770 1.00 53.19 284 ALA A CA 1
ATOM 2203 C C . ALA A 1 284 ? 10.249 -4.342 -20.830 1.00 53.19 284 ALA A C 1
ATOM 2205 O O . ALA A 1 284 ? 10.539 -5.486 -21.186 1.00 53.19 284 ALA A O 1
ATOM 2206 N N . ARG A 1 285 ? 9.213 -3.670 -21.336 1.00 40.88 285 ARG A N 1
ATOM 2207 C CA . ARG A 1 285 ? 8.589 -4.087 -22.587 1.00 40.88 285 ARG A CA 1
ATOM 2208 C C . ARG A 1 285 ? 9.670 -3.923 -23.649 1.00 40.88 285 ARG A C 1
ATOM 2210 O O . ARG A 1 285 ? 10.024 -2.797 -23.987 1.00 40.88 285 ARG A O 1
ATOM 2217 N N . LEU A 1 286 ? 10.261 -5.036 -24.079 1.00 29.73 286 LEU A N 1
ATOM 2218 C CA . LEU A 1 286 ? 11.037 -5.068 -25.312 1.00 29.73 286 LEU A CA 1
ATOM 2219 C C . LEU A 1 286 ? 10.060 -4.617 -26.403 1.00 29.73 286 LEU A C 1
ATOM 2221 O O . LEU A 1 286 ? 9.068 -5.301 -26.652 1.00 29.73 286 LEU A O 1
ATOM 2225 N N . GLY A 1 287 ? 10.262 -3.393 -26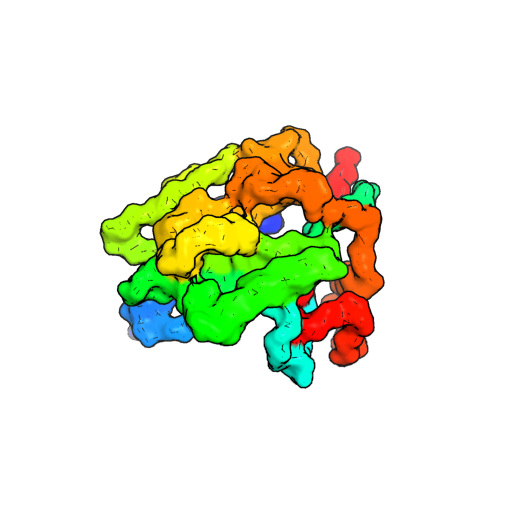.891 1.00 29.00 287 GLY A N 1
ATOM 2226 C CA . GLY A 1 287 ? 9.525 -2.844 -28.026 1.00 29.00 287 GLY A CA 1
ATOM 2227 C C . GLY A 1 287 ? 9.884 -3.558 -29.315 1.00 29.00 287 GLY A C 1
ATOM 2228 O O . GLY A 1 287 ? 11.002 -4.120 -29.382 1.00 29.00 287 GLY A O 1
#

Solvent-accessible surface area (backbone atoms only — not comparable to full-atom values): 15881 Å² total; per-residue (Å²): 136,83,83,80,81,75,76,72,84,72,80,78,66,75,79,76,81,41,73,46,42,50,44,40,48,46,10,30,49,42,13,52,48,49,47,52,28,56,77,72,73,45,86,81,52,64,65,56,57,49,51,55,43,51,54,51,50,33,73,73,30,57,91,40,29,43,74,48,79,46,80,66,90,70,55,72,89,60,26,49,28,52,28,35,41,37,37,25,25,76,84,79,30,41,24,39,41,33,30,30,26,74,42,44,57,36,76,90,80,46,23,35,70,74,54,61,41,85,61,75,27,49,47,32,60,51,28,20,45,50,43,13,58,77,67,56,28,43,33,29,33,34,38,38,32,62,73,58,92,93,53,83,68,68,66,45,82,59,62,68,58,69,64,81,56,62,40,39,45,8,32,22,30,29,35,41,63,58,46,64,72,38,57,68,81,43,47,24,30,46,67,66,42,39,66,50,25,41,41,53,36,38,41,66,62,31,55,54,49,27,61,87,89,48,52,51,47,54,16,26,49,21,34,42,35,74,65,37,67,40,59,69,90,75,62,54,72,34,68,62,72,58,71,68,56,51,48,45,60,55,48,65,72,54,64,101,80,64,96,69,83,72,81,88,68,78,55,91,86,56,68,64,38,46,41,29,42,39,37,39,47,45,76,74,77,82,124

Foldseek 3Di:
DDDPPPPDPQPCPPPPLDLLSLLLSLLLVLQVVVVVCVVVVHDQDQVNSVVVSLVSSCVSCLQFKFKDFADCPLDDQQALAQAKEWEDALVQLWIAIEGEHEFEQDQVVQWTPLCQDPPPSVSSLVSNVVNCLVLLHFRKYKYADYDDPPDDQAQEDQQPDHSVSSSLSRIKMAGSVLLVPDDRVLSTNNNSVVNLIDRPSQLADRPRQAPPPDHSNRSNLSCCCVRRVDDSVSRDIGSHDDPVVVVSSVVSVDDPPDPDDDDSDDDPSDGGNHRMYMYGYDYPPPD

Sequence (287 aa):
MQILTSSSPTIGFGDDGTLCSTLRECAAETWILLETATRIGIDVGEETVTDLNLVRIQARHPNDVFIRKFNRVVEGNHTGADWMWWLGVPSSGKWICLRVQAKKLDIESSRYKKINYPGKTAAQLQMLIQDAQLNSAIPMYCFYNYWPTGRRPPRWNCGTYPAAQVELQGCMLSSAEAIRGLKRNDRSDSLTVSVRSLPWHCLVCCQGYARPNADLVDRAIGVLTRSFEIMASTIVVHPSPPGYVQKMMLGGRRDASSSTGLPEELPSELSPGISYVMVTTEAARLG

Mean predicted aligned error: 8.36 Å

pLDDT: mean 81.57, std 18.27, range [29.0, 97.81]